Protein AF-A0A0J9TEW8-F1 (afdb_monomer)

pLDDT: mean 79.15, std 20.54, range [27.83, 96.75]

Structure (mmCIF, N/CA/C/O backbone):
data_AF-A0A0J9TEW8-F1
#
_entry.id   AF-A0A0J9TEW8-F1
#
loop_
_atom_site.group_PDB
_atom_site.id
_atom_site.type_symbol
_atom_site.label_atom_id
_atom_site.label_alt_id
_atom_site.label_comp_id
_atom_site.label_asym_id
_atom_site.label_entity_id
_atom_site.label_seq_id
_atom_site.pdbx_PDB_ins_code
_atom_site.Cartn_x
_atom_site.Cartn_y
_atom_site.Cartn_z
_atom_site.occupancy
_atom_site.B_iso_or_equiv
_atom_site.auth_seq_id
_atom_site.auth_comp_id
_atom_site.auth_asym_id
_atom_site.auth_atom_id
_atom_site.pdbx_PDB_model_num
ATOM 1 N N . MET A 1 1 ? -3.703 14.803 -30.093 1.00 34.78 1 MET A N 1
ATOM 2 C CA . MET A 1 1 ? -4.542 13.707 -29.566 1.00 34.78 1 MET A CA 1
ATOM 3 C C . MET A 1 1 ? -3.623 12.743 -28.840 1.00 34.78 1 MET A C 1
ATOM 5 O O . MET A 1 1 ? -2.822 12.092 -29.496 1.00 34.78 1 MET A O 1
ATOM 9 N N . LEU A 1 2 ? -3.646 12.729 -27.506 1.00 43.91 2 LEU A N 1
ATOM 10 C CA . LEU A 1 2 ? -2.949 11.696 -26.740 1.00 43.91 2 LEU A CA 1
ATOM 11 C C . LEU A 1 2 ? -3.767 10.415 -26.911 1.00 43.91 2 LEU A C 1
ATOM 13 O O . LEU A 1 2 ? -4.921 10.364 -26.492 1.00 43.91 2 LEU A O 1
ATOM 17 N N . TYR A 1 3 ? -3.216 9.425 -27.609 1.00 47.38 3 TYR A N 1
ATOM 18 C CA . TYR A 1 3 ? -3.824 8.102 -27.651 1.00 47.38 3 TYR A CA 1
ATOM 19 C C . TYR A 1 3 ? -3.899 7.581 -26.212 1.00 47.38 3 TYR A C 1
ATOM 21 O O . TYR A 1 3 ? -2.873 7.500 -25.537 1.00 47.38 3 TYR A O 1
ATOM 29 N N . ASN A 1 4 ? -5.097 7.227 -25.742 1.00 57.03 4 ASN A N 1
ATOM 30 C CA . ASN A 1 4 ? -5.252 6.430 -24.527 1.00 57.03 4 ASN A CA 1
ATOM 31 C C . ASN A 1 4 ? -4.707 5.031 -24.830 1.00 57.03 4 ASN A C 1
ATOM 33 O O . ASN A 1 4 ? -5.445 4.140 -25.252 1.00 57.03 4 ASN A O 1
ATOM 37 N N . ILE A 1 5 ? -3.393 4.862 -24.689 1.00 68.69 5 ILE A N 1
ATOM 38 C CA . ILE A 1 5 ? -2.730 3.573 -24.852 1.00 68.69 5 ILE A CA 1
ATOM 39 C C . ILE A 1 5 ? -3.252 2.674 -23.733 1.00 68.69 5 ILE A C 1
ATOM 41 O O . ILE A 1 5 ? -2.952 2.873 -22.557 1.00 68.69 5 ILE A O 1
ATOM 45 N N . LYS A 1 6 ? -4.086 1.701 -24.101 1.00 72.81 6 LYS A N 1
ATOM 46 C CA . LYS A 1 6 ? -4.604 0.695 -23.178 1.00 72.81 6 LYS A CA 1
ATOM 47 C C . LYS A 1 6 ? -3.581 -0.429 -23.070 1.00 72.81 6 LYS A C 1
ATOM 49 O O . LYS A 1 6 ? -3.216 -1.020 -24.083 1.00 72.81 6 LYS A O 1
ATOM 54 N N . TYR A 1 7 ? -3.147 -0.749 -21.853 1.00 77.88 7 TYR A N 1
ATOM 55 C CA . TYR A 1 7 ? -2.358 -1.955 -21.625 1.00 77.88 7 TYR A CA 1
ATOM 56 C C . TYR A 1 7 ? -3.258 -3.188 -21.813 1.00 77.88 7 TYR A C 1
ATOM 58 O O . TYR A 1 7 ? -4.239 -3.332 -21.079 1.00 77.88 7 TYR A O 1
ATOM 66 N N . PRO A 1 8 ? -2.980 -4.075 -22.786 1.00 75.12 8 PRO A N 1
ATOM 67 C CA . PRO A 1 8 ? -3.865 -5.199 -23.098 1.00 75.12 8 PRO A CA 1
ATOM 68 C C . PRO A 1 8 ? -3.888 -6.264 -21.995 1.00 75.12 8 PRO A C 1
ATOM 70 O O . PRO A 1 8 ? -4.826 -7.050 -21.935 1.00 75.12 8 PRO A O 1
ATOM 73 N N . TYR A 1 9 ? -2.896 -6.260 -21.100 1.00 80.62 9 TYR A N 1
ATOM 74 C CA . TYR A 1 9 ? -2.791 -7.182 -19.970 1.00 80.62 9 TYR A CA 1
ATOM 75 C C . TYR A 1 9 ? -3.049 -6.480 -18.629 1.00 80.62 9 TYR A C 1
ATOM 77 O O . TYR A 1 9 ? -2.429 -6.806 -17.623 1.00 80.62 9 TYR A O 1
ATOM 85 N N . HIS A 1 10 ? -3.951 -5.494 -18.604 1.00 81.44 10 HIS A N 1
ATOM 86 C CA . HIS A 1 10 ? -4.275 -4.734 -17.391 1.00 81.44 10 HIS A CA 1
ATOM 87 C C . HIS A 1 10 ? -4.642 -5.638 -16.203 1.00 81.44 10 HIS A C 1
ATOM 89 O O . HIS A 1 10 ? -4.143 -5.430 -15.102 1.00 81.44 10 HIS A O 1
ATOM 95 N N . ASP A 1 11 ? -5.415 -6.699 -16.440 1.00 86.56 11 ASP A N 1
ATOM 96 C CA . ASP A 1 11 ? -5.816 -7.667 -15.406 1.00 86.56 11 ASP A CA 1
ATOM 97 C C . ASP A 1 11 ? -4.659 -8.558 -14.923 1.00 86.56 11 ASP A C 1
ATOM 99 O O . ASP A 1 11 ? -4.773 -9.256 -13.917 1.00 86.56 11 ASP A O 1
ATOM 103 N N . LYS A 1 12 ? -3.512 -8.527 -15.615 1.00 87.12 12 LYS A N 1
ATOM 104 C CA . LYS A 1 12 ? -2.298 -9.221 -15.182 1.00 87.12 12 LYS A CA 1
ATOM 105 C C . LYS A 1 12 ? -1.408 -8.384 -14.268 1.00 87.12 12 LYS A C 1
ATOM 107 O O . LYS A 1 12 ? -0.551 -8.987 -13.621 1.00 87.12 12 LYS A O 1
ATOM 112 N N . LEU A 1 13 ? -1.613 -7.063 -14.193 1.00 93.50 13 LEU A N 1
ATOM 113 C CA . LEU A 1 13 ? -0.832 -6.177 -13.329 1.00 93.50 13 LEU A CA 1
ATOM 114 C C . LEU A 1 13 ? -0.930 -6.640 -11.874 1.00 93.50 13 LEU A C 1
ATOM 116 O O . LEU A 1 13 ? -2.026 -6.821 -11.340 1.00 93.50 13 LEU A O 1
ATOM 120 N N . THR A 1 14 ? 0.220 -6.802 -11.231 1.00 94.31 14 THR A N 1
ATOM 121 C CA . THR A 1 14 ? 0.325 -7.219 -9.832 1.00 94.31 14 THR A CA 1
ATOM 122 C C . THR A 1 14 ? -0.466 -6.299 -8.914 1.00 94.31 14 THR A C 1
ATOM 124 O O . THR A 1 14 ? -1.244 -6.784 -8.098 1.00 94.31 14 THR A O 1
ATOM 127 N N . SER A 1 15 ? -0.349 -4.979 -9.081 1.00 95.38 15 SER A N 1
ATOM 128 C CA . SER A 1 15 ? -1.104 -4.019 -8.273 1.00 95.38 15 SER A CA 1
ATOM 129 C C . SER A 1 15 ? -2.615 -4.203 -8.421 1.00 95.38 15 SER A C 1
ATOM 131 O O . SER A 1 15 ? -3.331 -4.184 -7.424 1.00 95.38 15 SER A O 1
ATOM 133 N N . LYS A 1 16 ? -3.110 -4.455 -9.641 1.00 94.56 16 LYS A N 1
ATOM 134 C CA . LYS A 1 16 ? -4.533 -4.723 -9.879 1.00 94.56 16 LYS A CA 1
ATOM 135 C C . LYS A 1 16 ? -4.987 -5.998 -9.171 1.00 94.56 16 LYS A C 1
ATOM 137 O O . LYS A 1 16 ? -5.971 -5.947 -8.441 1.00 94.56 16 LYS A O 1
ATOM 142 N N . LYS A 1 17 ? -4.258 -7.103 -9.344 1.00 93.38 17 LYS A N 1
ATOM 143 C CA . LYS A 1 17 ? -4.573 -8.379 -8.682 1.00 93.38 17 LYS A CA 1
ATOM 144 C C . LYS A 1 17 ? -4.643 -8.225 -7.165 1.00 93.38 17 LYS A C 1
ATOM 146 O O . LYS A 1 17 ? -5.576 -8.727 -6.551 1.00 93.38 17 LYS A O 1
ATOM 151 N N . LEU A 1 18 ? -3.692 -7.489 -6.582 1.00 94.12 18 LEU A N 1
ATOM 152 C CA . LEU A 1 18 ? -3.680 -7.190 -5.151 1.00 94.12 18 LEU A CA 1
ATOM 153 C C . LEU A 1 18 ? -4.928 -6.414 -4.723 1.00 94.12 18 LEU A C 1
ATOM 155 O O . LEU A 1 18 ? -5.563 -6.793 -3.746 1.00 94.12 18 LEU A O 1
ATOM 159 N N . TYR A 1 19 ? -5.317 -5.362 -5.448 1.00 95.25 19 TYR A N 1
ATOM 160 C CA . TYR A 1 19 ? -6.527 -4.610 -5.106 1.00 95.25 19 TYR A CA 1
ATOM 161 C C . TYR A 1 19 ? -7.801 -5.441 -5.245 1.00 95.25 19 TYR A C 1
ATOM 163 O O . TYR A 1 19 ? -8.667 -5.347 -4.375 1.00 95.25 19 TYR A O 1
ATOM 171 N N . ASP A 1 20 ? -7.916 -6.251 -6.296 1.00 93.06 20 ASP A N 1
ATOM 172 C CA . ASP A 1 20 ? -9.057 -7.148 -6.488 1.00 93.06 20 ASP A CA 1
ATOM 173 C C . ASP A 1 20 ? -9.145 -8.139 -5.304 1.00 93.06 20 ASP A C 1
ATOM 175 O O . ASP A 1 20 ? -10.170 -8.205 -4.622 1.00 93.06 20 ASP A O 1
ATOM 179 N N . GLU A 1 21 ? -8.031 -8.792 -4.945 1.00 91.88 21 GLU A N 1
ATOM 180 C CA . GLU A 1 21 ? -7.935 -9.691 -3.783 1.00 91.88 21 GLU A CA 1
ATOM 181 C C . GLU A 1 21 ? -8.328 -8.982 -2.475 1.00 91.88 21 GLU A C 1
ATOM 183 O O . GLU A 1 21 ? -9.159 -9.469 -1.699 1.00 91.88 21 GLU A O 1
ATOM 188 N N . TRP A 1 22 ? -7.765 -7.796 -2.234 1.00 94.44 22 TRP A N 1
ATOM 189 C CA . TRP A 1 22 ? -7.992 -7.024 -1.015 1.00 94.44 22 TRP A CA 1
ATOM 190 C C . TRP A 1 22 ? -9.439 -6.547 -0.867 1.00 94.44 22 TRP A C 1
ATOM 192 O O . TRP A 1 22 ? -9.948 -6.458 0.257 1.00 94.44 22 TRP A O 1
ATOM 202 N N . ASN A 1 23 ? -10.132 -6.295 -1.974 1.00 92.81 23 ASN A N 1
ATOM 203 C CA . ASN A 1 23 ? -11.520 -5.846 -1.967 1.00 92.81 23 ASN A CA 1
ATOM 204 C C . ASN A 1 23 ? -12.527 -6.997 -1.825 1.00 92.81 23 ASN A C 1
ATOM 206 O O . ASN A 1 23 ? -13.546 -6.824 -1.144 1.00 92.81 23 ASN A O 1
ATOM 210 N N . GLU A 1 24 ? -12.247 -8.152 -2.430 1.00 86.12 24 GLU A N 1
ATOM 211 C CA . GLU A 1 24 ? -13.248 -9.201 -2.671 1.00 86.12 24 GLU A CA 1
ATOM 212 C C . GLU A 1 24 ? -13.180 -10.393 -1.706 1.00 86.12 24 GLU A C 1
ATOM 214 O O . GLU A 1 24 ? -14.175 -11.098 -1.556 1.00 86.12 24 GLU A O 1
ATOM 219 N N . GLY A 1 25 ? -12.064 -10.614 -1.003 1.00 74.75 25 GLY A N 1
ATOM 220 C CA . GLY A 1 25 ? -11.913 -11.820 -0.178 1.00 74.75 25 GLY A CA 1
ATOM 221 C C . GLY A 1 25 ? -12.929 -11.967 0.973 1.00 74.75 25 GLY A C 1
ATOM 222 O O . GLY A 1 25 ? -13.421 -10.985 1.550 1.00 74.75 25 GLY A O 1
ATOM 223 N N . GLU A 1 26 ? -13.186 -13.211 1.381 1.00 75.69 26 GLU A N 1
ATOM 224 C CA . GLU A 1 26 ? -13.991 -13.519 2.567 1.00 75.69 26 GLU A CA 1
ATOM 225 C C . GLU A 1 26 ? -13.281 -13.088 3.858 1.00 75.69 26 GLU A C 1
ATOM 227 O O . GLU A 1 26 ? -12.067 -13.206 3.982 1.00 75.69 26 GLU A O 1
ATOM 232 N N . ILE A 1 27 ? -14.036 -12.608 4.849 1.00 83.31 27 ILE A N 1
ATOM 233 C CA . ILE A 1 27 ? -13.505 -12.253 6.183 1.00 83.31 27 ILE A CA 1
ATOM 234 C C . ILE A 1 27 ? -13.780 -13.334 7.239 1.00 83.31 27 ILE A C 1
ATOM 236 O O . ILE A 1 27 ? -13.563 -13.117 8.434 1.00 83.31 27 ILE A O 1
ATOM 240 N N . ARG A 1 28 ? -14.298 -14.498 6.820 1.00 76.81 28 ARG A N 1
ATOM 241 C CA . ARG A 1 28 ? -14.628 -15.613 7.711 1.00 76.81 28 ARG A CA 1
ATOM 242 C C . ARG A 1 28 ? -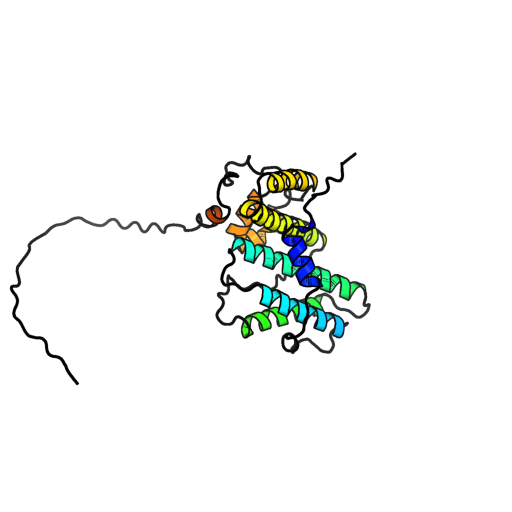13.334 -16.154 8.327 1.00 76.81 28 ARG A C 1
ATOM 244 O O . ARG A 1 28 ? -12.525 -16.746 7.632 1.00 76.81 28 ARG A O 1
ATOM 251 N N . GLY A 1 29 ? -13.152 -15.931 9.629 1.00 82.75 29 GLY A N 1
ATOM 252 C CA . GLY A 1 29 ? -11.932 -16.297 10.367 1.00 82.75 29 GLY A CA 1
ATOM 253 C C . GLY A 1 29 ? -11.274 -15.122 11.095 1.00 82.75 29 GLY A C 1
ATOM 254 O O . GLY A 1 29 ? -10.627 -15.327 12.113 1.00 82.75 29 GLY A O 1
ATOM 255 N N . TYR A 1 30 ? -11.550 -13.884 10.678 1.00 87.06 30 TYR A N 1
ATOM 256 C CA . TYR A 1 30 ? -10.916 -12.678 11.234 1.00 87.06 30 TYR A CA 1
ATOM 257 C C . TYR A 1 30 ? -11.783 -11.959 12.274 1.00 87.06 30 TYR A C 1
ATOM 259 O O . TYR A 1 30 ? -11.580 -10.786 12.569 1.00 87.06 30 TYR A O 1
ATOM 267 N N . ASN A 1 31 ? -12.763 -12.655 12.861 1.00 81.88 31 ASN A N 1
ATOM 268 C CA . ASN A 1 31 ? -13.705 -12.058 13.815 1.00 81.88 31 ASN A CA 1
ATOM 269 C C . ASN A 1 31 ? -13.034 -11.531 15.091 1.00 81.88 31 ASN A C 1
ATOM 271 O O . ASN A 1 31 ? -13.566 -10.619 15.717 1.00 81.88 31 ASN A O 1
ATOM 275 N N . ASN A 1 32 ? -11.877 -12.090 15.448 1.00 84.56 32 ASN A N 1
ATOM 276 C CA . ASN A 1 32 ? -11.128 -11.733 16.650 1.00 84.56 32 ASN A CA 1
ATOM 277 C C . ASN A 1 32 ? -9.953 -10.780 16.370 1.00 84.56 32 ASN A C 1
ATOM 279 O O . ASN A 1 32 ? -9.214 -10.455 17.291 1.00 84.56 32 ASN A O 1
ATOM 283 N N . ALA A 1 33 ? -9.756 -10.342 15.122 1.00 86.12 33 ALA A N 1
ATOM 284 C CA . ALA A 1 33 ? -8.596 -9.532 14.747 1.00 86.12 33 ALA A CA 1
ATOM 285 C C . ALA A 1 33 ? -8.711 -8.047 15.137 1.00 86.12 33 ALA A C 1
ATOM 287 O O . ALA A 1 33 ? -7.712 -7.345 15.100 1.00 86.12 33 ALA A O 1
ATOM 288 N N . CYS A 1 34 ? -9.919 -7.578 15.474 1.00 92.81 34 CYS A N 1
ATOM 289 C CA . CYS A 1 34 ? -10.257 -6.154 15.624 1.00 92.81 34 CYS A CA 1
ATOM 290 C C . CYS A 1 34 ? -11.022 -5.870 16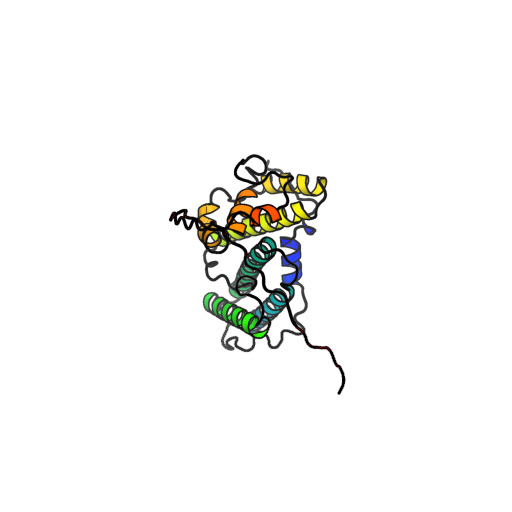.927 1.00 92.81 34 CYS A C 1
ATOM 292 O O . CYS A 1 34 ? -11.984 -5.098 16.958 1.00 92.81 34 CYS A O 1
ATOM 294 N N . LEU A 1 35 ? -10.675 -6.594 17.994 1.00 90.44 35 LEU A N 1
ATOM 295 C CA . LEU A 1 35 ? -11.429 -6.586 19.251 1.00 90.44 35 LEU A CA 1
ATOM 296 C C . LEU A 1 35 ? -11.262 -5.288 20.052 1.00 90.44 35 LEU A C 1
ATOM 298 O O . LEU A 1 35 ? -12.155 -4.961 20.838 1.00 90.44 35 LEU A O 1
ATOM 302 N N . ASN A 1 36 ? -10.163 -4.562 19.845 1.00 93.50 36 ASN A N 1
ATOM 303 C CA . ASN A 1 36 ? -9.823 -3.333 20.560 1.00 93.50 36 ASN A CA 1
ATOM 304 C C . ASN A 1 36 ? -10.357 -2.065 19.863 1.00 93.50 36 ASN A C 1
ATOM 306 O O . ASN A 1 36 ? -10.155 -0.962 20.375 1.00 93.50 36 ASN A O 1
ATOM 310 N N . LEU A 1 37 ? -11.067 -2.195 18.733 1.00 95.25 37 LEU A N 1
ATOM 311 C CA . LEU A 1 37 ? -11.638 -1.060 18.017 1.00 95.25 37 LEU A CA 1
ATOM 312 C C . LEU A 1 37 ? -12.621 -0.304 18.923 1.00 95.25 37 LEU A C 1
ATOM 314 O O . LEU A 1 37 ? -13.566 -0.916 19.444 1.00 95.25 37 LEU A O 1
ATOM 318 N N . PRO A 1 38 ? -12.476 1.028 19.065 1.00 94.12 38 PRO A N 1
ATOM 319 C CA . PRO A 1 38 ? -13.387 1.825 19.873 1.00 94.12 38 PRO A CA 1
ATOM 320 C C . PRO A 1 38 ? -14.832 1.695 19.381 1.00 94.12 38 PRO A C 1
ATOM 322 O O . PRO A 1 38 ? -15.140 1.963 18.219 1.00 94.12 38 PRO A O 1
ATOM 325 N N . ARG A 1 39 ? -15.748 1.299 20.273 1.00 92.19 39 ARG A N 1
ATOM 326 C CA . ARG A 1 39 ? -17.174 1.095 19.940 1.00 92.19 39 ARG A CA 1
ATOM 327 C C . ARG A 1 39 ? -17.908 2.392 19.600 1.00 92.19 39 ARG A C 1
ATOM 329 O O . ARG A 1 39 ? -18.971 2.357 18.987 1.00 92.19 39 ARG A O 1
ATOM 336 N N . ASP A 1 40 ? -17.341 3.525 19.994 1.00 91.25 40 ASP A N 1
ATOM 337 C CA . ASP A 1 40 ? -17.843 4.861 19.689 1.00 91.25 40 ASP A CA 1
ATOM 338 C C . ASP A 1 40 ? -17.340 5.396 18.335 1.00 91.25 40 ASP A C 1
ATOM 340 O O . ASP A 1 40 ? -17.744 6.483 17.923 1.00 91.25 40 ASP A O 1
ATOM 344 N N . LEU A 1 41 ? -16.484 4.655 17.620 1.00 91.25 41 LEU A N 1
ATOM 345 C CA . LEU A 1 41 ? -16.039 5.024 16.280 1.00 91.25 41 LEU A CA 1
ATOM 346 C C . LEU A 1 41 ? -17.223 5.034 15.306 1.00 91.25 41 LEU A C 1
ATOM 348 O O . LEU A 1 41 ? -18.062 4.135 15.320 1.00 91.25 41 LEU A O 1
ATOM 352 N N . LYS A 1 42 ? -17.297 6.039 14.430 1.00 89.06 42 LYS A N 1
ATOM 353 C CA . LYS A 1 42 ? -18.370 6.167 13.437 1.00 89.06 42 LYS A CA 1
ATOM 354 C C . LYS A 1 42 ? -17.797 6.210 12.018 1.00 89.06 42 LYS A C 1
ATOM 356 O O . LYS A 1 42 ? -16.848 6.961 11.798 1.00 89.06 42 LYS A O 1
ATOM 361 N N . PRO A 1 43 ? -18.369 5.459 11.059 1.00 93.00 43 PRO A N 1
ATOM 362 C CA . PRO A 1 43 ? -19.372 4.395 11.225 1.00 93.00 43 PRO A CA 1
ATOM 363 C C . PRO A 1 43 ? -18.734 3.064 11.681 1.00 93.00 43 PRO A C 1
ATOM 365 O O . PRO A 1 43 ? -18.015 2.425 10.912 1.00 93.00 43 PRO A O 1
ATOM 368 N N . TYR A 1 44 ? -19.026 2.623 12.915 1.00 93.25 44 TYR A N 1
ATOM 369 C CA . TYR A 1 44 ? -18.383 1.460 13.554 1.00 93.25 44 TYR A CA 1
ATOM 370 C C . TYR A 1 44 ? -18.384 0.206 12.673 1.00 93.25 44 TYR A C 1
ATOM 372 O O . TYR A 1 44 ? -17.333 -0.373 12.426 1.00 93.25 44 TYR A O 1
ATOM 380 N N . GLU A 1 45 ? -19.553 -0.197 12.166 1.00 93.06 45 GLU A N 1
ATOM 381 C CA . GLU A 1 45 ? -19.717 -1.458 11.430 1.00 93.06 45 GLU A CA 1
ATOM 382 C C . GLU A 1 45 ? -18.880 -1.511 10.145 1.00 93.06 45 GLU A C 1
ATOM 384 O O . GLU A 1 45 ? -18.318 -2.553 9.804 1.00 93.06 45 GLU A O 1
ATOM 389 N N . LEU A 1 46 ? -18.760 -0.384 9.437 1.00 94.19 46 LEU A N 1
ATOM 390 C CA . LEU A 1 46 ? -17.965 -0.312 8.213 1.00 94.19 46 LEU A CA 1
ATOM 391 C C . LEU A 1 46 ? -16.466 -0.331 8.522 1.00 94.19 46 LEU A C 1
ATOM 393 O O . LEU A 1 46 ? -15.716 -0.992 7.802 1.00 94.19 46 LEU A O 1
ATOM 397 N N . ILE A 1 47 ? -16.033 0.339 9.597 1.00 95.62 47 ILE A N 1
ATOM 398 C CA . ILE A 1 47 ? -14.627 0.318 10.015 1.00 95.62 47 ILE A CA 1
ATOM 399 C C . ILE A 1 47 ? -14.230 -1.051 10.581 1.00 95.62 47 ILE A C 1
ATOM 401 O O . ILE A 1 47 ? -13.170 -1.554 10.222 1.00 95.62 47 ILE A O 1
ATOM 405 N N . ASP A 1 48 ? -15.079 -1.700 11.380 1.00 95.12 48 ASP A N 1
ATOM 406 C CA . ASP A 1 48 ? -14.857 -3.076 11.849 1.00 95.12 48 ASP A CA 1
ATOM 407 C C . ASP A 1 48 ? -14.731 -4.041 10.663 1.00 95.12 48 ASP A C 1
ATOM 409 O O . ASP A 1 48 ? -13.765 -4.799 10.563 1.00 95.12 48 ASP A O 1
ATOM 413 N N . LYS A 1 49 ? -15.637 -3.947 9.682 1.00 94.50 49 LYS A N 1
ATOM 414 C CA . LYS A 1 49 ? -15.552 -4.751 8.455 1.00 94.50 49 LYS A CA 1
ATOM 415 C C . LYS A 1 49 ? -14.257 -4.490 7.678 1.00 94.50 49 LYS A C 1
ATOM 417 O O . LYS A 1 49 ? -13.656 -5.442 7.174 1.00 94.50 49 LYS A O 1
ATOM 422 N N . LEU A 1 50 ? -13.824 -3.232 7.565 1.00 96.06 50 LEU A N 1
ATOM 423 C CA . LEU A 1 50 ? -12.558 -2.873 6.921 1.00 96.06 50 LEU A CA 1
ATOM 424 C C . LEU A 1 50 ? -11.354 -3.425 7.696 1.00 96.06 50 LEU A C 1
ATOM 426 O O . LEU A 1 50 ? -10.458 -3.998 7.082 1.00 96.06 50 LEU A O 1
ATOM 430 N N . CYS A 1 51 ? -11.362 -3.330 9.023 1.00 96.75 51 CYS A N 1
ATOM 431 C CA . CYS A 1 51 ? -10.314 -3.870 9.883 1.00 96.75 51 CYS A CA 1
ATOM 432 C C . CYS A 1 51 ? -10.158 -5.387 9.704 1.00 96.75 51 CYS A C 1
ATOM 434 O O . CYS A 1 51 ? -9.051 -5.887 9.518 1.00 96.75 51 CYS A O 1
ATOM 436 N N . ARG A 1 52 ? -11.265 -6.137 9.646 1.00 95.88 52 ARG A N 1
ATOM 437 C CA . ARG A 1 52 ? -11.211 -7.592 9.411 1.00 95.88 52 ARG A CA 1
ATOM 438 C C . ARG A 1 52 ? -10.661 -7.940 8.028 1.00 95.88 52 ARG A C 1
ATOM 440 O O . ARG A 1 52 ? -9.956 -8.935 7.880 1.00 95.88 52 ARG A O 1
ATOM 447 N N . ARG A 1 53 ? -10.948 -7.116 7.011 1.00 95.88 53 ARG A N 1
ATOM 448 C CA . ARG A 1 53 ? -10.323 -7.246 5.681 1.00 95.88 53 ARG A CA 1
ATOM 449 C C . ARG A 1 53 ? -8.829 -6.947 5.730 1.00 95.88 53 ARG A C 1
ATOM 451 O O . ARG A 1 53 ? -8.065 -7.673 5.106 1.00 95.88 53 ARG A O 1
ATOM 458 N N . LEU A 1 54 ? -8.418 -5.917 6.470 1.00 96.00 54 LEU A N 1
ATOM 459 C CA . LEU A 1 54 ? -7.008 -5.598 6.681 1.00 96.00 54 LEU A CA 1
ATOM 460 C C . LEU A 1 54 ? -6.274 -6.781 7.324 1.00 96.00 54 LEU A C 1
ATOM 462 O O . LEU A 1 54 ? -5.266 -7.217 6.782 1.00 96.00 54 LEU A O 1
ATOM 466 N N . ALA A 1 55 ? -6.815 -7.354 8.400 1.00 94.94 55 ALA A N 1
ATOM 467 C CA . ALA A 1 55 ? -6.244 -8.525 9.066 1.00 94.94 55 ALA A CA 1
ATOM 468 C C . ALA A 1 55 ? -6.049 -9.715 8.112 1.00 94.94 55 ALA A C 1
ATOM 470 O O . ALA A 1 55 ? -4.963 -10.285 8.045 1.00 94.94 55 ALA A O 1
ATOM 471 N N . ARG A 1 56 ? -7.058 -10.026 7.289 1.00 93.69 56 ARG A N 1
ATOM 472 C CA . ARG A 1 56 ? -6.931 -11.033 6.224 1.00 93.69 56 ARG A CA 1
ATOM 473 C C . ARG A 1 56 ? -5.828 -10.697 5.227 1.00 93.69 56 ARG A C 1
ATOM 475 O O . ARG A 1 56 ? -5.045 -11.561 4.850 1.00 93.69 56 ARG A O 1
ATOM 482 N N . ASN A 1 57 ? -5.773 -9.449 4.771 1.00 94.12 57 ASN A N 1
ATOM 483 C CA . ASN A 1 57 ? -4.768 -9.025 3.799 1.00 94.12 57 ASN A CA 1
ATOM 484 C C . ASN A 1 57 ? -3.351 -9.152 4.356 1.00 94.12 57 ASN A C 1
ATOM 486 O O . ASN A 1 57 ? -2.449 -9.501 3.601 1.00 94.12 57 ASN A O 1
ATOM 490 N N . LEU A 1 58 ? -3.172 -8.908 5.657 1.00 92.44 58 LEU A N 1
ATOM 491 C CA . LEU A 1 58 ? -1.913 -9.125 6.366 1.00 92.44 58 LEU A CA 1
ATOM 492 C C . LEU A 1 58 ? -1.562 -10.607 6.474 1.00 92.44 58 LEU A C 1
ATOM 494 O O . LEU A 1 58 ? -0.416 -10.974 6.243 1.00 92.44 58 LEU A O 1
ATOM 498 N N . ASP A 1 59 ? -2.541 -11.466 6.743 1.00 89.44 59 ASP A N 1
ATOM 499 C CA . ASP A 1 59 ? -2.367 -12.922 6.698 1.00 89.44 59 ASP A CA 1
ATOM 500 C C . ASP A 1 59 ? -1.878 -13.415 5.342 1.00 89.44 59 ASP A C 1
ATOM 502 O O . ASP A 1 59 ? -0.927 -14.192 5.255 1.00 89.44 59 ASP A O 1
ATOM 506 N N . ASN A 1 60 ? -2.462 -12.889 4.268 1.00 85.88 60 ASN A N 1
ATOM 507 C CA . ASN A 1 60 ? -2.082 -13.234 2.903 1.00 85.88 60 ASN A CA 1
ATOM 508 C C . ASN A 1 60 ? -0.708 -12.673 2.495 1.00 85.88 60 ASN A C 1
ATOM 510 O O . ASN A 1 60 ? -0.259 -12.920 1.371 1.00 85.88 60 ASN A O 1
ATOM 514 N N . MET A 1 61 ? -0.016 -11.933 3.370 1.00 81.75 61 MET A N 1
ATOM 515 C CA . MET A 1 61 ? 1.372 -11.507 3.158 1.00 81.75 61 MET A CA 1
ATOM 516 C C . MET A 1 61 ? 2.418 -12.584 3.478 1.00 81.75 61 MET A C 1
ATOM 518 O O . MET A 1 61 ? 3.600 -12.263 3.403 1.00 81.75 61 MET A O 1
ATOM 522 N N . GLN A 1 62 ? 2.008 -13.828 3.787 1.00 65.75 62 GLN A N 1
ATOM 523 C CA . GLN A 1 62 ? 2.862 -14.942 4.244 1.00 65.75 62 GLN A CA 1
ATOM 524 C C . GLN A 1 62 ? 4.329 -14.856 3.786 1.00 65.75 62 GLN A C 1
ATOM 526 O O . GLN A 1 62 ? 4.684 -15.062 2.627 1.00 65.75 62 GLN A O 1
ATOM 531 N N . PHE A 1 63 ? 5.186 -14.561 4.760 1.00 63.62 63 PHE A N 1
ATOM 532 C CA . PHE A 1 63 ? 6.541 -14.032 4.593 1.00 63.62 63 PHE A CA 1
ATOM 533 C C . PHE A 1 63 ? 7.613 -15.056 4.193 1.00 63.62 63 PHE A C 1
ATOM 535 O O . PHE A 1 63 ? 8.793 -14.713 4.157 1.00 63.62 63 PHE A O 1
ATOM 542 N N . TYR A 1 64 ? 7.252 -16.314 3.936 1.00 52.09 64 TYR A N 1
ATOM 543 C CA . TYR A 1 64 ? 8.249 -17.386 3.898 1.00 52.09 64 TYR A CA 1
ATOM 544 C C . TYR A 1 64 ? 9.055 -17.455 2.595 1.00 52.09 64 TYR A C 1
ATOM 546 O O . TYR A 1 64 ? 10.196 -17.896 2.651 1.00 52.09 64 TYR A O 1
ATOM 554 N N . ASN A 1 65 ? 8.527 -16.960 1.466 1.00 60.09 65 ASN A N 1
ATOM 555 C CA . ASN A 1 65 ? 9.156 -17.135 0.145 1.00 60.09 65 ASN A CA 1
ATOM 556 C C . ASN A 1 65 ? 9.142 -15.884 -0.754 1.00 60.09 65 ASN A C 1
ATOM 558 O O . ASN A 1 65 ? 9.383 -15.999 -1.953 1.00 60.09 65 ASN A O 1
ATOM 562 N N . HIS A 1 66 ? 8.814 -14.705 -0.224 1.00 67.31 66 HIS A N 1
ATOM 563 C CA . HIS A 1 66 ? 8.769 -13.482 -1.029 1.00 67.31 66 HIS A CA 1
ATOM 564 C C . HIS A 1 66 ? 10.036 -12.643 -0.856 1.00 67.31 66 HIS A C 1
ATOM 566 O O . HIS A 1 66 ? 10.507 -12.446 0.265 1.00 67.31 66 HIS A O 1
ATOM 572 N N . GLU A 1 67 ? 10.547 -12.109 -1.967 1.00 81.75 67 GLU A N 1
ATOM 573 C CA . GLU A 1 67 ? 11.659 -11.156 -1.968 1.00 81.75 67 GLU A CA 1
ATOM 574 C C . GLU A 1 67 ? 11.333 -9.873 -1.200 1.00 81.75 67 GLU A C 1
ATOM 576 O O . GLU A 1 67 ? 10.184 -9.412 -1.148 1.00 81.75 67 GLU A O 1
ATOM 581 N N . LYS A 1 68 ? 12.377 -9.264 -0.627 1.00 84.94 68 LYS A N 1
ATOM 582 C CA . LYS A 1 68 ? 12.268 -8.064 0.205 1.00 84.94 68 LYS A CA 1
ATOM 583 C C . LYS A 1 68 ? 11.672 -6.893 -0.575 1.00 84.94 68 LYS A C 1
ATOM 585 O O . LYS A 1 68 ? 10.774 -6.228 -0.050 1.00 84.94 68 LYS A O 1
ATOM 590 N N . TYR A 1 69 ? 12.107 -6.672 -1.819 1.00 89.31 69 TYR A N 1
ATOM 591 C CA . TYR A 1 69 ? 11.520 -5.660 -2.698 1.00 89.31 69 TYR A CA 1
ATOM 592 C C . TYR A 1 69 ? 10.006 -5.837 -2.867 1.00 89.31 69 TYR A C 1
ATOM 594 O O . TYR A 1 69 ? 9.233 -4.902 -2.629 1.00 89.31 69 TYR A O 1
ATOM 602 N N . TYR A 1 70 ? 9.577 -7.049 -3.235 1.00 90.38 70 TYR A N 1
ATOM 603 C CA . TYR A 1 70 ? 8.169 -7.371 -3.458 1.00 90.38 70 TYR A CA 1
ATOM 604 C C . TYR A 1 70 ? 7.334 -7.148 -2.193 1.00 90.38 70 TYR A C 1
ATOM 606 O O . TYR A 1 70 ? 6.286 -6.499 -2.242 1.00 90.38 70 TYR A O 1
ATOM 614 N N . LEU A 1 71 ? 7.816 -7.635 -1.045 1.00 89.81 71 LEU A N 1
ATOM 615 C CA . LEU A 1 71 ? 7.149 -7.461 0.246 1.00 89.81 71 LEU A CA 1
ATOM 616 C C . LEU A 1 71 ? 6.993 -5.984 0.613 1.00 89.81 71 LEU A C 1
ATOM 618 O O . LEU A 1 71 ? 5.904 -5.564 1.009 1.00 89.81 71 LEU A O 1
ATOM 622 N N . TYR A 1 72 ? 8.049 -5.187 0.442 1.00 91.50 72 TYR A N 1
ATOM 623 C CA . TYR A 1 72 ? 8.011 -3.760 0.748 1.00 91.50 72 TYR A CA 1
ATOM 624 C C . TYR A 1 72 ? 7.024 -3.011 -0.155 1.00 91.50 72 TYR A C 1
ATOM 626 O O . TYR A 1 72 ? 6.160 -2.283 0.339 1.00 91.50 72 TYR A O 1
ATOM 634 N N . GLY A 1 73 ? 7.090 -3.241 -1.471 1.00 93.69 73 GLY A N 1
ATOM 635 C CA . GLY A 1 73 ? 6.167 -2.640 -2.435 1.00 93.69 73 GLY A CA 1
ATOM 636 C C . GLY A 1 73 ? 4.712 -3.023 -2.158 1.00 93.69 73 GLY A C 1
ATOM 637 O O . GLY A 1 73 ? 3.842 -2.154 -2.078 1.00 93.69 73 GLY A O 1
ATOM 638 N N . ARG A 1 74 ? 4.442 -4.312 -1.912 1.00 93.88 74 ARG A N 1
ATOM 639 C CA . ARG A 1 74 ? 3.108 -4.808 -1.534 1.00 93.88 74 ARG A CA 1
ATOM 640 C C . ARG A 1 74 ? 2.613 -4.160 -0.239 1.00 93.88 74 ARG A C 1
ATOM 642 O O . ARG A 1 74 ? 1.445 -3.783 -0.157 1.00 93.88 74 ARG A O 1
ATOM 649 N N . CYS A 1 75 ? 3.490 -3.989 0.748 1.00 94.50 75 CYS A N 1
ATOM 650 C CA . CYS A 1 75 ? 3.158 -3.344 2.012 1.00 94.50 75 CYS A CA 1
ATOM 651 C C . CYS A 1 75 ? 2.774 -1.867 1.849 1.00 94.50 75 CYS A C 1
ATOM 653 O O . CYS A 1 75 ? 1.776 -1.409 2.415 1.00 94.50 75 CYS A O 1
ATOM 655 N N . LYS A 1 76 ? 3.520 -1.125 1.024 1.00 94.62 76 LYS A N 1
ATOM 656 C CA . LYS A 1 76 ? 3.192 0.264 0.678 1.00 94.62 76 LYS A CA 1
ATOM 657 C C . LYS A 1 76 ? 1.824 0.348 0.007 1.00 94.62 76 LYS A C 1
ATOM 659 O O . LYS A 1 76 ? 0.982 1.139 0.425 1.00 94.62 76 LYS A O 1
ATOM 664 N N . LEU A 1 77 ? 1.545 -0.525 -0.962 1.00 95.88 77 LEU A N 1
ATOM 665 C CA . LEU A 1 77 ? 0.237 -0.572 -1.624 1.00 95.88 77 LEU A CA 1
ATOM 666 C C . LEU A 1 77 ? -0.918 -0.928 -0.676 1.00 95.88 77 LEU A C 1
ATOM 668 O O . LEU A 1 77 ? -2.002 -0.367 -0.843 1.00 95.88 77 LEU A O 1
ATOM 672 N N . LEU A 1 78 ? -0.700 -1.793 0.322 1.00 96.25 78 LEU A N 1
ATOM 673 C CA . LEU A 1 78 ? -1.724 -2.111 1.325 1.00 96.25 78 LEU A CA 1
ATOM 674 C C . LEU A 1 78 ? -2.062 -0.890 2.193 1.00 96.25 78 LEU A C 1
ATOM 676 O O . LEU A 1 78 ? -3.231 -0.652 2.491 1.00 96.25 78 LEU A O 1
ATOM 680 N N . ASN A 1 79 ? -1.059 -0.087 2.551 1.00 95.62 79 ASN A N 1
ATOM 681 C CA . ASN A 1 79 ? -1.277 1.169 3.265 1.00 95.62 79 ASN A CA 1
ATOM 682 C C . ASN A 1 79 ? -2.113 2.162 2.436 1.00 95.62 79 ASN A C 1
ATOM 684 O O . ASN A 1 79 ? -3.097 2.707 2.938 1.00 95.62 79 ASN A O 1
ATOM 688 N N . TYR A 1 80 ? -1.800 2.333 1.145 1.00 95.00 80 TYR A N 1
ATOM 689 C CA . TYR A 1 80 ? -2.614 3.166 0.250 1.00 95.00 80 TYR A CA 1
ATOM 690 C C . TYR A 1 80 ? -4.042 2.633 0.078 1.00 95.00 80 TYR A C 1
ATOM 692 O O . TYR A 1 80 ? -4.991 3.416 0.067 1.00 95.00 80 TYR A O 1
ATOM 700 N N . TRP A 1 81 ? -4.212 1.312 -0.018 1.00 96.19 81 TRP A N 1
ATOM 701 C CA . TRP A 1 81 ? -5.534 0.683 -0.056 1.00 96.19 81 TRP A CA 1
ATOM 702 C C . TRP A 1 81 ? -6.347 1.005 1.201 1.00 96.19 81 TRP A C 1
ATOM 704 O O . TRP A 1 81 ? -7.503 1.414 1.093 1.00 96.19 81 TRP A O 1
ATOM 714 N N . LEU A 1 82 ? -5.744 0.863 2.387 1.00 95.94 82 LEU A N 1
ATOM 715 C CA . LEU A 1 82 ? -6.413 1.151 3.654 1.00 95.94 82 LEU A CA 1
ATOM 716 C C . LEU A 1 82 ? -6.859 2.616 3.710 1.00 95.94 82 LEU A C 1
ATOM 718 O O . LEU A 1 82 ? -8.021 2.890 4.002 1.00 95.94 82 LEU A O 1
ATOM 722 N N . TYR A 1 83 ? -5.960 3.538 3.359 1.00 92.88 83 TYR A N 1
ATOM 723 C CA . TYR A 1 83 ? -6.227 4.974 3.297 1.00 92.88 83 TYR A CA 1
ATOM 724 C C . TYR A 1 83 ? -7.424 5.308 2.398 1.00 92.88 83 TYR A C 1
ATOM 726 O O . TYR A 1 83 ? -8.350 6.010 2.810 1.00 92.88 83 TYR A O 1
ATOM 734 N N . GLU A 1 84 ? -7.437 4.784 1.169 1.00 92.38 84 GLU A N 1
ATOM 735 C CA . GLU A 1 84 ? -8.534 5.006 0.224 1.00 92.38 84 GLU A CA 1
ATOM 736 C C . GLU A 1 84 ? -9.854 4.441 0.748 1.00 92.38 84 GLU A C 1
ATOM 738 O O . GLU A 1 84 ? -10.882 5.112 0.666 1.00 92.38 84 GLU A O 1
ATOM 743 N N . LYS A 1 85 ? -9.830 3.252 1.357 1.00 94.94 85 LYS A N 1
ATOM 744 C CA . LYS A 1 85 ? -11.036 2.632 1.913 1.00 94.94 85 LYS A CA 1
ATOM 745 C C . LYS A 1 85 ? -11.586 3.379 3.114 1.00 94.94 85 LYS A C 1
ATOM 747 O O . LYS A 1 85 ? -12.802 3.540 3.210 1.00 94.94 85 LYS A O 1
ATOM 752 N N . VAL A 1 86 ? -10.726 3.882 3.997 1.00 93.88 86 VAL A N 1
ATOM 753 C CA . VAL A 1 86 ? -11.173 4.761 5.080 1.00 93.88 86 VAL A CA 1
ATOM 754 C C . VAL A 1 86 ? -11.797 6.013 4.483 1.00 93.88 86 VAL A C 1
ATOM 756 O O . VAL A 1 86 ? -12.915 6.351 4.849 1.00 93.88 86 VAL A O 1
ATOM 759 N N . LYS A 1 87 ? -11.167 6.660 3.500 1.00 91.00 87 LYS A N 1
ATOM 760 C CA . LYS A 1 87 ? -11.756 7.841 2.853 1.00 91.00 87 LYS A CA 1
ATOM 761 C C . LYS A 1 87 ? -13.118 7.588 2.232 1.00 91.00 87 LYS A C 1
ATOM 763 O O . LYS A 1 87 ? -14.025 8.372 2.484 1.00 91.00 87 LYS A O 1
ATOM 768 N N . GLU A 1 88 ? -13.270 6.507 1.474 1.00 92.44 88 GLU A N 1
ATOM 769 C CA . GLU A 1 88 ? -14.558 6.105 0.902 1.00 92.44 88 GLU A CA 1
ATOM 770 C C . GLU A 1 88 ? -15.634 5.991 1.992 1.00 92.44 88 GLU A C 1
ATOM 772 O O . GLU A 1 88 ? -16.726 6.534 1.841 1.00 92.44 88 GLU A O 1
ATOM 777 N N . ILE A 1 89 ? -15.313 5.348 3.120 1.00 92.56 89 ILE A N 1
ATOM 778 C CA . ILE A 1 89 ? -16.237 5.199 4.250 1.00 92.56 89 ILE A CA 1
ATOM 779 C C . ILE A 1 89 ? -16.555 6.561 4.884 1.00 92.56 89 ILE A C 1
ATOM 781 O O . ILE A 1 89 ? -17.725 6.913 5.033 1.00 92.56 89 ILE A O 1
ATOM 785 N N . ILE A 1 90 ? -15.535 7.345 5.239 1.00 88.75 90 ILE A N 1
ATOM 786 C CA . ILE A 1 90 ? -15.696 8.620 5.950 1.00 88.75 90 ILE A CA 1
ATOM 787 C C . ILE A 1 90 ? -16.442 9.647 5.085 1.00 88.75 90 ILE A C 1
ATOM 789 O O . ILE A 1 90 ? -17.334 10.322 5.586 1.00 88.75 90 ILE A O 1
ATOM 793 N N . SER A 1 91 ? -16.159 9.738 3.780 1.00 86.62 91 SER A N 1
ATOM 794 C CA . SER A 1 91 ? -16.841 10.671 2.865 1.00 86.62 91 SER A CA 1
ATOM 795 C C . SER A 1 91 ? -18.348 10.430 2.742 1.00 86.62 91 SER A C 1
ATOM 797 O O . SER A 1 91 ? -19.070 11.320 2.298 1.00 86.62 91 SER A O 1
ATOM 799 N N . THR A 1 92 ? -18.836 9.255 3.144 1.00 83.38 92 THR A N 1
ATOM 800 C CA . THR A 1 92 ? -20.269 8.922 3.138 1.00 83.38 92 THR A CA 1
ATOM 801 C C . THR A 1 92 ? -20.966 9.161 4.481 1.00 83.38 92 THR A C 1
ATOM 803 O O . THR A 1 92 ? -22.176 8.966 4.575 1.00 83.38 92 THR A O 1
ATOM 806 N N . SER A 1 93 ? -20.242 9.603 5.518 1.00 81.62 93 SER A N 1
ATOM 807 C CA . SER A 1 93 ? -20.760 9.721 6.885 1.00 81.62 93 SER A CA 1
ATOM 808 C C . SER A 1 93 ? -20.388 11.055 7.539 1.00 81.62 93 SER A C 1
ATOM 810 O O . SER A 1 93 ? -19.220 11.330 7.793 1.00 81.62 93 SER A O 1
ATOM 812 N N . LEU A 1 94 ? -21.394 11.852 7.911 1.00 77.25 94 LEU A N 1
ATOM 813 C CA . LEU A 1 94 ? -21.210 13.182 8.517 1.00 77.25 94 LEU A CA 1
ATOM 814 C C . LEU A 1 94 ? -20.624 13.156 9.941 1.00 77.25 94 LEU A C 1
ATOM 816 O O . LEU A 1 94 ? -20.016 14.129 10.369 1.00 77.25 94 LEU A O 1
ATOM 820 N N . GLU A 1 95 ? -20.790 12.053 10.675 1.00 77.19 95 GLU A N 1
ATOM 821 C CA . GLU A 1 95 ? -20.296 11.896 12.057 1.00 77.19 95 GLU A CA 1
ATOM 822 C C . GLU A 1 95 ? -18.885 11.291 12.131 1.00 77.19 95 GLU A C 1
ATOM 824 O O . GLU A 1 95 ? -18.374 10.994 13.212 1.00 77.19 95 GLU A O 1
ATOM 829 N N . ALA A 1 96 ? -18.272 11.018 10.981 1.00 79.94 96 ALA A N 1
ATOM 830 C CA . ALA A 1 96 ? -17.098 10.174 10.915 1.00 79.94 96 ALA A CA 1
ATOM 831 C C . ALA A 1 96 ? -15.800 10.973 11.074 1.00 79.94 96 ALA A C 1
ATOM 833 O O . ALA A 1 96 ? -15.582 11.987 10.414 1.00 79.94 96 ALA A O 1
ATOM 834 N N . ASN A 1 97 ? -14.915 10.488 11.945 1.00 88.31 97 ASN A N 1
ATOM 835 C CA . ASN A 1 97 ? -13.611 11.094 12.186 1.00 88.31 97 ASN A CA 1
ATOM 836 C C . ASN A 1 97 ? -12.525 10.258 11.497 1.00 88.31 97 ASN A C 1
ATOM 838 O O . ASN A 1 97 ? -12.220 9.143 11.923 1.00 88.31 97 ASN A O 1
ATOM 842 N N . TYR A 1 98 ? -11.960 10.820 10.427 1.00 90.31 98 TYR A N 1
ATOM 843 C CA . TYR A 1 98 ? -10.917 10.193 9.621 1.00 90.31 98 TYR A CA 1
ATOM 844 C C . TYR A 1 98 ? -9.669 9.834 10.438 1.00 90.31 98 TYR A C 1
ATOM 846 O O . TYR A 1 98 ? -9.193 8.703 10.368 1.00 90.31 98 TYR A O 1
ATOM 854 N N . GLU A 1 99 ? -9.162 10.784 11.223 1.00 90.31 99 GLU A N 1
ATOM 855 C CA . GLU A 1 99 ? -7.943 10.627 12.020 1.00 90.31 99 GLU A CA 1
ATOM 856 C C . GLU A 1 99 ? -8.128 9.529 13.067 1.00 90.31 99 GLU A C 1
ATOM 858 O O . GLU A 1 99 ? -7.382 8.552 13.072 1.00 90.31 99 GLU A O 1
ATOM 863 N N . LYS A 1 100 ? -9.222 9.592 13.838 1.00 92.38 100 LYS A N 1
ATOM 864 C CA . LYS A 1 100 ? -9.557 8.570 14.840 1.00 92.38 100 LYS A CA 1
ATOM 865 C C . LYS A 1 100 ? -9.705 7.176 14.219 1.00 92.38 100 LYS A C 1
ATOM 867 O O . LYS A 1 100 ? -9.296 6.182 14.824 1.00 92.38 100 LYS A O 1
ATOM 872 N N . ALA A 1 101 ? -10.297 7.076 13.025 1.00 93.81 101 ALA A N 1
ATOM 873 C CA . ALA A 1 101 ? -10.437 5.803 12.321 1.00 93.81 101 ALA A CA 1
ATOM 874 C C . ALA A 1 101 ? -9.077 5.241 11.888 1.00 93.81 101 ALA A C 1
ATOM 876 O O . ALA A 1 101 ? -8.801 4.070 12.146 1.00 93.81 101 ALA A O 1
ATOM 877 N N . MET A 1 102 ? -8.221 6.071 11.286 1.00 93.88 102 MET A N 1
ATOM 878 C CA . MET A 1 102 ? -6.870 5.676 10.882 1.00 93.88 102 MET A CA 1
ATOM 879 C C . MET A 1 102 ? -6.012 5.261 12.079 1.00 93.88 102 MET A C 1
ATOM 881 O O . MET A 1 102 ? -5.385 4.206 12.033 1.00 93.88 102 MET A O 1
ATOM 885 N N . GLU A 1 103 ? -6.023 6.030 13.169 1.00 93.69 103 GLU A N 1
ATOM 886 C CA . GLU A 1 103 ? -5.298 5.697 14.401 1.00 93.69 103 GLU A CA 1
ATOM 887 C C . GLU A 1 103 ? -5.749 4.354 14.982 1.00 93.69 103 GLU A C 1
ATOM 889 O O . GLU A 1 103 ? -4.918 3.506 15.315 1.00 93.69 103 GLU A O 1
ATOM 894 N N . SER A 1 104 ? -7.065 4.127 15.042 1.00 95.62 104 SER A N 1
ATOM 895 C CA . SER A 1 104 ? -7.637 2.872 15.543 1.00 95.62 104 SER A CA 1
ATOM 896 C C . SER A 1 104 ? -7.240 1.683 14.662 1.00 95.62 104 SER A C 1
ATOM 898 O O . SER A 1 104 ? -6.826 0.646 15.175 1.00 95.62 104 SER A O 1
ATOM 900 N N . LEU A 1 105 ? -7.301 1.835 13.336 1.00 96.75 105 LEU A N 1
ATOM 901 C CA . LEU A 1 105 ? -6.906 0.793 12.382 1.00 96.75 105 LEU A CA 1
ATOM 902 C C . LEU A 1 105 ? -5.401 0.503 12.422 1.00 96.75 105 LEU A C 1
ATOM 904 O O . LEU A 1 105 ? -5.000 -0.657 12.375 1.00 96.75 105 LEU A O 1
ATOM 908 N N . HIS A 1 106 ? -4.559 1.530 12.550 1.00 96.31 106 HIS A N 1
ATOM 909 C CA . HIS A 1 106 ? -3.117 1.360 12.732 1.00 96.31 106 HIS A CA 1
ATOM 910 C C . HIS A 1 106 ? -2.783 0.662 14.055 1.00 96.31 106 HIS A C 1
ATOM 912 O O . HIS A 1 106 ? -1.831 -0.119 14.102 1.00 96.31 106 HIS A O 1
ATOM 918 N N . SER A 1 107 ? -3.548 0.926 15.118 1.00 95.69 107 SER A N 1
ATOM 919 C CA . SER A 1 107 ? -3.409 0.224 16.397 1.00 95.69 107 SER A CA 1
ATOM 920 C C . SER A 1 107 ? -3.703 -1.269 16.239 1.00 95.69 107 SER A C 1
ATOM 922 O O . SER A 1 107 ? -2.858 -2.102 16.563 1.00 95.69 107 SER A O 1
ATOM 924 N N . GLU A 1 108 ? -4.843 -1.614 15.635 1.00 96.19 108 GLU A N 1
ATOM 925 C CA . GLU A 1 108 ? -5.220 -3.013 15.395 1.00 96.19 108 GLU A CA 1
ATOM 926 C C . GLU A 1 108 ? -4.245 -3.736 14.471 1.00 96.19 108 GLU A C 1
ATOM 928 O O . GLU A 1 108 ? -3.900 -4.886 14.712 1.00 96.19 108 GLU A O 1
ATOM 933 N N . TRP A 1 109 ? -3.732 -3.058 13.443 1.00 96.19 109 TRP A N 1
ATOM 934 C CA . TRP A 1 109 ? -2.689 -3.610 12.581 1.00 96.19 109 TRP A CA 1
ATOM 935 C C . TRP A 1 109 ? -1.452 -4.013 13.398 1.00 96.19 109 TRP A C 1
ATOM 937 O O . TRP A 1 109 ? -0.958 -5.137 13.279 1.00 96.19 109 TRP A O 1
ATOM 947 N N . LYS A 1 110 ? -0.954 -3.121 14.264 1.00 94.62 110 LYS A N 1
ATOM 948 C CA . LYS A 1 110 ? 0.203 -3.412 15.128 1.00 94.62 110 LYS A CA 1
ATOM 949 C C . LYS A 1 110 ? -0.068 -4.600 16.049 1.00 94.62 110 LYS A C 1
ATOM 951 O O . LYS A 1 110 ? 0.789 -5.474 16.168 1.00 94.62 110 LYS A O 1
ATOM 956 N N . GLU A 1 111 ? -1.252 -4.656 16.649 1.00 94.50 111 GLU A N 1
ATOM 957 C CA . GLU A 1 111 ? -1.665 -5.765 17.511 1.00 94.50 111 GLU A CA 1
ATOM 958 C C . GLU A 1 111 ? -1.770 -7.084 16.741 1.00 94.50 111 GLU A C 1
ATOM 960 O O . GLU A 1 111 ? -1.235 -8.101 17.185 1.00 94.50 111 GLU A O 1
ATOM 965 N N . TYR A 1 112 ? -2.357 -7.063 15.544 1.00 93.38 112 TYR A N 1
ATOM 966 C CA . TYR A 1 112 ? -2.434 -8.227 14.670 1.00 93.38 112 TYR A CA 1
ATOM 967 C C . TYR A 1 112 ? -1.041 -8.776 14.350 1.00 93.38 112 TYR A C 1
ATOM 969 O O . TYR A 1 112 ? -0.775 -9.961 14.532 1.00 93.38 112 TYR A O 1
ATOM 977 N N . ASN A 1 113 ? -0.107 -7.903 13.965 1.00 92.19 113 ASN A N 1
ATOM 978 C CA . ASN A 1 113 ? 1.281 -8.291 13.729 1.00 92.19 113 ASN A CA 1
ATOM 979 C C . ASN A 1 113 ? 1.948 -8.896 14.972 1.00 92.19 113 ASN A C 1
ATOM 981 O O . ASN A 1 113 ? 2.709 -9.858 14.856 1.00 92.19 113 ASN A O 1
ATOM 985 N N . ARG A 1 114 ? 1.682 -8.331 16.155 1.00 91.62 114 ARG A N 1
ATOM 986 C CA . ARG A 1 114 ? 2.244 -8.786 17.433 1.00 91.62 114 ARG A CA 1
ATOM 987 C C . ARG A 1 114 ? 1.779 -10.196 17.793 1.00 91.62 114 ARG A C 1
ATOM 989 O O . ARG A 1 114 ? 2.589 -10.986 18.272 1.00 91.62 114 ARG A O 1
ATOM 996 N N . TYR A 1 115 ? 0.505 -10.505 17.564 1.00 90.75 115 TYR A N 1
ATOM 997 C CA . TYR A 1 115 ? -0.094 -11.783 17.953 1.00 90.75 115 TYR A CA 1
ATOM 998 C C . TYR A 1 115 ? 0.017 -12.873 16.888 1.00 90.75 115 TYR A C 1
ATOM 1000 O O . TYR A 1 115 ? 0.274 -14.025 17.232 1.00 90.75 115 TYR A O 1
ATOM 1008 N N . THR A 1 116 ? -0.158 -12.527 15.615 1.00 90.19 116 THR A N 1
ATOM 1009 C CA . THR A 1 116 ? -0.180 -13.497 14.511 1.00 90.19 116 THR A CA 1
ATOM 1010 C C . THR A 1 116 ? 1.221 -13.806 13.992 1.00 90.19 116 THR A C 1
ATOM 1012 O O . THR A 1 116 ? 1.508 -14.940 13.612 1.00 90.19 116 THR A O 1
ATOM 1015 N N . PHE A 1 117 ? 2.130 -12.827 14.032 1.00 88.00 117 PHE A N 1
ATOM 1016 C CA . PHE A 1 117 ? 3.496 -12.962 13.518 1.00 88.00 117 PHE A CA 1
ATOM 1017 C C . PHE A 1 117 ? 4.573 -12.715 14.591 1.00 88.00 117 PHE A C 1
ATOM 1019 O O . PHE A 1 117 ? 5.511 -11.947 14.348 1.00 88.00 117 PHE A O 1
ATOM 1026 N N . PRO A 1 118 ? 4.502 -13.357 15.777 1.00 88.38 118 PRO A N 1
ATOM 1027 C CA . PRO A 1 118 ? 5.407 -13.059 16.890 1.00 88.38 118 PRO A CA 1
ATOM 1028 C C . PRO A 1 118 ? 6.871 -13.414 16.589 1.00 88.38 118 PRO A C 1
ATOM 1030 O O . PRO A 1 118 ? 7.775 -12.806 17.154 1.00 88.38 118 PRO A O 1
ATOM 1033 N N . PHE A 1 119 ? 7.107 -14.366 15.681 1.00 88.06 119 PHE A N 1
ATOM 1034 C CA . PHE A 1 119 ? 8.443 -14.848 15.308 1.00 88.06 119 PHE A CA 1
ATOM 1035 C C . PHE A 1 119 ? 8.949 -14.299 13.967 1.00 88.06 119 PHE A C 1
ATOM 1037 O O . PHE A 1 119 ? 10.074 -14.596 13.569 1.00 88.06 119 PHE A O 1
ATOM 1044 N N . THR A 1 120 ? 8.141 -13.509 13.255 1.00 85.00 120 THR A N 1
ATOM 1045 C CA . THR A 1 120 ? 8.582 -12.852 12.021 1.00 85.00 120 THR A CA 1
ATOM 1046 C C . THR A 1 120 ? 9.519 -11.706 12.380 1.00 85.00 120 THR A C 1
ATOM 1048 O O . THR A 1 120 ? 9.248 -10.941 13.310 1.00 85.00 120 THR A O 1
ATOM 1051 N N . SER A 1 121 ? 10.620 -11.567 11.645 1.00 84.25 121 SER A N 1
ATOM 1052 C CA . SER A 1 121 ? 11.549 -10.460 11.849 1.00 84.25 121 SER A CA 1
ATOM 1053 C C . SER A 1 121 ? 10.890 -9.119 11.513 1.00 84.25 121 SER A C 1
ATOM 1055 O O . SER A 1 121 ? 10.013 -9.012 10.654 1.00 84.25 121 SER A O 1
ATOM 1057 N N . GLU A 1 122 ? 11.278 -8.078 12.240 1.00 83.00 122 GLU A N 1
ATOM 1058 C CA . GLU A 1 122 ? 10.590 -6.788 12.225 1.00 83.00 122 GLU A CA 1
ATOM 1059 C C . GLU A 1 122 ? 10.732 -6.042 10.885 1.00 83.00 122 GLU A C 1
ATOM 1061 O O . GLU A 1 122 ? 9.890 -5.215 10.549 1.00 83.00 122 GLU A O 1
ATOM 1066 N N . ASP A 1 123 ? 11.765 -6.350 10.106 1.00 78.31 123 ASP A N 1
ATOM 1067 C CA . ASP A 1 123 ? 12.000 -5.875 8.737 1.00 78.31 123 ASP A CA 1
ATOM 1068 C C . ASP A 1 123 ? 11.123 -6.584 7.694 1.00 78.31 123 ASP A C 1
ATOM 1070 O O . ASP A 1 123 ? 10.854 -6.026 6.632 1.00 78.31 123 ASP A O 1
ATOM 1074 N N . LYS A 1 124 ? 10.650 -7.796 8.005 1.00 81.62 124 LYS A N 1
ATOM 1075 C CA . LYS A 1 124 ? 9.752 -8.560 7.135 1.00 81.62 124 LYS A CA 1
ATOM 1076 C C . LYS A 1 124 ? 8.292 -8.242 7.402 1.00 81.62 124 LYS A C 1
ATOM 1078 O O . LYS A 1 124 ? 7.486 -8.398 6.499 1.00 81.62 124 LYS A O 1
ATOM 1083 N N . LYS A 1 125 ? 7.929 -7.765 8.596 1.00 87.25 125 LYS A N 1
ATOM 1084 C CA . LYS A 1 125 ? 6.541 -7.389 8.898 1.00 87.25 125 LYS A CA 1
ATOM 1085 C C . LYS A 1 125 ? 6.114 -6.169 8.095 1.00 87.25 125 LYS A C 1
ATOM 1087 O O . LYS A 1 125 ? 6.764 -5.126 8.126 1.00 87.25 125 LYS A O 1
ATOM 1092 N N . CYS A 1 126 ? 4.946 -6.266 7.472 1.00 91.94 126 CYS A N 1
ATOM 1093 C CA . CYS A 1 126 ? 4.299 -5.098 6.906 1.00 91.94 126 CYS A CA 1
ATOM 1094 C C . CYS A 1 126 ? 3.668 -4.245 8.009 1.00 91.94 126 CYS A C 1
ATOM 1096 O O . CYS A 1 126 ? 2.893 -4.754 8.821 1.00 91.94 126 CYS A O 1
ATOM 1098 N N . LYS A 1 127 ? 3.995 -2.952 8.041 1.00 91.81 127 LYS A N 1
ATOM 1099 C CA . LYS A 1 127 ? 3.616 -2.030 9.117 1.00 91.81 127 LYS A CA 1
ATOM 1100 C C . LYS A 1 127 ? 2.722 -0.908 8.602 1.00 91.81 127 LYS A C 1
ATOM 1102 O O . LYS A 1 127 ? 2.824 -0.554 7.424 1.00 91.81 127 LYS A O 1
ATOM 1107 N N . PRO A 1 128 ? 1.896 -0.326 9.487 1.00 93.25 128 PRO A N 1
ATOM 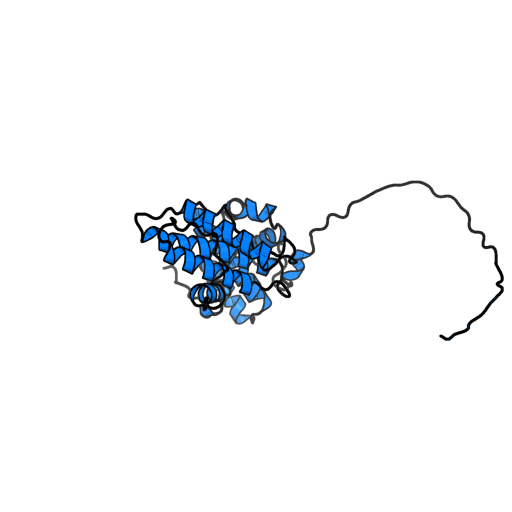1108 C CA . PRO A 1 128 ? 1.172 0.887 9.155 1.00 93.25 128 PRO A CA 1
ATOM 1109 C C . PRO A 1 128 ? 2.146 2.031 8.861 1.00 93.25 128 PRO A C 1
ATOM 1111 O O . PRO A 1 128 ? 3.123 2.223 9.590 1.00 93.25 128 PRO A O 1
ATOM 1114 N N . ASP A 1 129 ? 1.841 2.793 7.819 1.00 89.50 129 ASP A N 1
ATOM 1115 C CA . ASP A 1 129 ? 2.577 3.970 7.382 1.00 89.50 129 ASP A CA 1
ATOM 1116 C 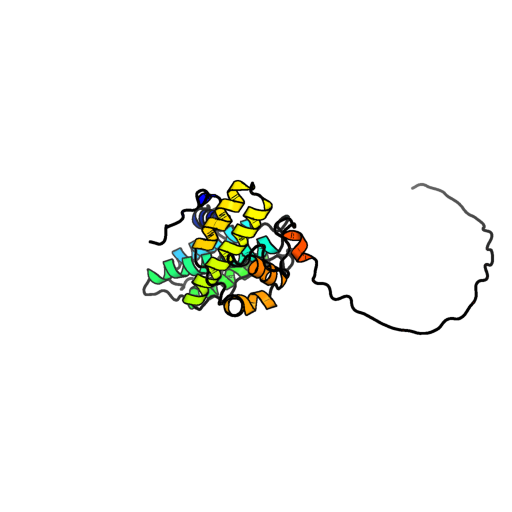C . ASP A 1 129 ? 1.791 5.238 7.772 1.00 89.50 129 ASP A C 1
ATOM 1118 O O . ASP A 1 129 ? 0.783 5.572 7.139 1.00 89.50 129 ASP A O 1
ATOM 1122 N N . PRO A 1 130 ? 2.195 5.941 8.848 1.00 78.50 130 PRO A N 1
ATOM 1123 C CA . PRO A 1 130 ? 1.467 7.103 9.340 1.00 78.50 130 PRO A CA 1
ATOM 1124 C C . PRO A 1 130 ? 1.672 8.356 8.479 1.00 78.50 130 PRO A C 1
ATOM 1126 O O . PRO A 1 130 ? 0.983 9.345 8.712 1.00 78.50 130 PRO A O 1
ATOM 1129 N N . THR A 1 131 ? 2.596 8.359 7.511 1.00 73.19 131 THR A N 1
ATOM 1130 C CA . THR A 1 131 ? 2.964 9.575 6.758 1.00 73.19 131 THR A CA 1
ATOM 1131 C C . THR A 1 131 ? 2.056 9.822 5.549 1.00 73.19 131 THR A C 1
ATOM 1133 O O . THR A 1 131 ? 2.070 10.897 4.938 1.00 73.19 131 THR A O 1
ATOM 1136 N N . ILE A 1 132 ? 1.168 8.870 5.248 1.00 65.69 132 ILE A N 1
ATOM 1137 C CA . ILE A 1 132 ? 0.143 8.959 4.204 1.00 65.69 132 ILE A CA 1
ATOM 1138 C C . ILE A 1 132 ? -1.023 9.827 4.701 1.00 65.69 132 ILE A C 1
ATOM 1140 O O . ILE A 1 132 ? -2.110 9.338 4.990 1.00 65.69 132 ILE A O 1
ATOM 1144 N N . ILE A 1 133 ? -0.802 11.136 4.847 1.00 63.16 133 ILE A N 1
ATOM 1145 C CA . ILE A 1 133 ? -1.846 12.098 5.253 1.00 63.16 133 ILE A CA 1
ATOM 1146 C C . ILE A 1 133 ? -2.122 13.116 4.129 1.00 63.16 133 ILE A C 1
ATOM 1148 O O . ILE A 1 133 ? -3.282 13.467 3.896 1.00 63.16 133 ILE A O 1
ATOM 1152 N N . ASN A 1 134 ? -1.111 13.516 3.342 1.00 68.56 134 ASN A N 1
ATOM 1153 C CA . ASN A 1 134 ? -1.268 14.486 2.245 1.00 68.56 134 ASN A CA 1
ATOM 1154 C C . ASN A 1 134 ? -1.898 13.873 0.976 1.00 68.56 134 ASN A C 1
ATOM 1156 O O . ASN A 1 134 ? -1.303 13.018 0.329 1.00 68.56 134 ASN A O 1
ATOM 1160 N N . LEU A 1 135 ? -3.067 14.378 0.568 1.00 63.69 135 LEU A N 1
ATOM 1161 C CA . LEU A 1 135 ? -3.875 13.923 -0.574 1.00 63.69 135 LEU A CA 1
ATOM 1162 C C . LEU A 1 135 ? -3.147 13.848 -1.929 1.00 63.69 135 LEU A C 1
ATOM 1164 O O . LEU A 1 135 ? -3.249 12.828 -2.614 1.00 63.69 135 LEU A O 1
ATOM 1168 N N . ASN A 1 136 ? -2.469 14.923 -2.341 1.00 69.06 136 ASN A N 1
ATOM 1169 C CA . ASN A 1 136 ? -1.894 15.002 -3.691 1.00 69.06 136 ASN A CA 1
ATOM 1170 C C . ASN A 1 136 ? -0.656 14.114 -3.809 1.00 69.06 136 ASN A C 1
ATOM 1172 O O . ASN A 1 136 ? -0.562 13.302 -4.730 1.00 69.06 136 ASN A O 1
ATOM 1176 N N . ASP A 1 137 ? 0.230 14.198 -2.819 1.00 82.50 137 ASP A N 1
ATOM 1177 C CA . ASP A 1 137 ? 1.422 13.359 -2.758 1.00 82.50 137 ASP A CA 1
ATOM 1178 C C . ASP A 1 137 ? 1.037 11.883 -2.618 1.00 82.50 137 ASP A C 1
ATOM 1180 O O . ASP A 1 137 ? 1.647 11.035 -3.254 1.00 82.50 137 ASP A O 1
ATOM 1184 N N . THR A 1 138 ? -0.032 11.564 -1.878 1.00 83.81 138 THR A N 1
ATOM 1185 C CA . THR A 1 138 ? -0.529 10.185 -1.730 1.00 83.81 138 THR A CA 1
ATOM 1186 C C . THR A 1 138 ? -0.893 9.558 -3.074 1.00 83.81 138 THR A C 1
ATOM 1188 O O . THR A 1 138 ? -0.508 8.421 -3.345 1.00 83.81 138 THR A O 1
ATOM 1191 N N . LYS A 1 139 ? -1.607 10.285 -3.943 1.00 88.31 139 LYS A N 1
ATOM 1192 C CA . LYS A 1 139 ? -1.990 9.764 -5.263 1.00 88.31 139 LYS A CA 1
ATOM 1193 C C . LYS A 1 139 ? -0.766 9.538 -6.151 1.00 88.31 139 LYS A C 1
ATOM 1195 O O . LYS A 1 139 ? -0.681 8.513 -6.826 1.00 88.31 139 LYS A O 1
ATOM 1200 N N . ASP A 1 140 ? 0.167 10.482 -6.151 1.00 91.50 140 ASP A N 1
ATOM 1201 C CA . ASP A 1 140 ? 1.380 10.407 -6.963 1.00 91.50 140 ASP A CA 1
ATOM 1202 C C . ASP A 1 140 ? 2.321 9.294 -6.477 1.00 91.50 140 ASP A C 1
ATOM 1204 O O . ASP A 1 140 ? 2.755 8.468 -7.285 1.00 91.50 140 ASP A O 1
ATOM 1208 N N . LYS A 1 141 ? 2.555 9.193 -5.160 1.00 92.50 141 LYS A N 1
ATOM 1209 C CA . LYS A 1 141 ? 3.325 8.101 -4.548 1.00 92.50 141 LYS A CA 1
ATOM 1210 C C . LYS A 1 141 ? 2.699 6.746 -4.853 1.00 92.50 141 LYS A C 1
ATOM 1212 O O . LYS A 1 141 ? 3.401 5.858 -5.332 1.00 92.50 141 LYS A O 1
ATOM 1217 N N . LYS A 1 142 ? 1.383 6.590 -4.649 1.00 93.75 142 LYS A N 1
ATOM 1218 C CA . LYS A 1 142 ? 0.662 5.342 -4.950 1.00 93.75 142 LYS A CA 1
ATOM 1219 C C . LYS A 1 142 ? 0.920 4.891 -6.387 1.00 93.75 142 LYS A C 1
ATOM 1221 O O . LYS A 1 142 ? 1.341 3.758 -6.590 1.00 93.75 142 LYS A O 1
ATOM 1226 N N . ARG A 1 143 ? 0.739 5.777 -7.375 1.00 94.38 143 ARG A N 1
ATOM 1227 C CA . ARG A 1 143 ? 0.954 5.450 -8.799 1.00 94.38 143 ARG A CA 1
ATOM 1228 C C . ARG A 1 143 ? 2.386 5.002 -9.094 1.00 94.38 143 ARG A C 1
ATOM 1230 O O . ARG A 1 143 ? 2.593 4.125 -9.931 1.00 94.38 143 ARG A O 1
ATOM 1237 N N . ILE A 1 144 ? 3.372 5.595 -8.422 1.00 95.88 144 ILE A N 1
ATOM 1238 C CA . ILE A 1 144 ? 4.773 5.184 -8.552 1.00 95.88 144 ILE A CA 1
ATOM 1239 C C . ILE A 1 144 ? 5.001 3.818 -7.887 1.00 95.88 144 ILE A C 1
ATOM 1241 O O . ILE A 1 144 ? 5.577 2.945 -8.526 1.00 95.88 144 ILE A O 1
ATOM 1245 N N . HIS A 1 145 ? 4.499 3.570 -6.671 1.00 96.06 145 HIS A N 1
ATOM 1246 C CA . HIS A 1 145 ? 4.603 2.247 -6.035 1.00 96.06 145 HIS A CA 1
ATOM 1247 C C . HIS A 1 145 ? 3.906 1.146 -6.853 1.00 96.06 145 HIS A C 1
ATOM 1249 O O . HIS A 1 145 ? 4.452 0.053 -6.994 1.00 96.06 145 HIS A O 1
ATOM 1255 N N . GLU A 1 146 ? 2.734 1.430 -7.434 1.00 96.75 146 GLU A N 1
ATOM 1256 C CA . GLU A 1 146 ? 2.028 0.506 -8.331 1.00 96.75 146 GLU A CA 1
ATOM 1257 C C . GLU A 1 146 ? 2.911 0.158 -9.525 1.00 96.75 146 GLU A C 1
ATOM 1259 O O . GLU A 1 146 ? 3.086 -1.013 -9.858 1.00 96.75 146 GLU A O 1
ATOM 1264 N N . HIS A 1 147 ? 3.491 1.177 -10.159 1.00 95.75 147 HIS A N 1
ATOM 1265 C CA . HIS A 1 147 ? 4.390 0.984 -11.279 1.00 95.75 147 HIS A CA 1
ATOM 1266 C C . HIS A 1 147 ? 5.629 0.172 -10.897 1.00 95.75 147 HIS A C 1
ATOM 1268 O O . HIS A 1 147 ? 5.966 -0.761 -11.624 1.00 95.75 147 HIS A O 1
ATOM 1274 N N . CYS A 1 148 ? 6.264 0.497 -9.773 1.00 95.25 148 CYS A N 1
ATOM 1275 C CA . CYS A 1 148 ? 7.468 -0.164 -9.294 1.00 95.25 148 CYS A CA 1
ATOM 1276 C C . CYS A 1 148 ? 7.244 -1.659 -9.058 1.00 95.25 148 CYS A C 1
ATOM 1278 O O . CYS A 1 148 ? 7.979 -2.488 -9.595 1.00 95.25 148 CYS A O 1
ATOM 1280 N N . LEU A 1 149 ? 6.158 -2.015 -8.368 1.00 95.12 149 LEU A N 1
ATOM 1281 C CA . LEU A 1 149 ? 5.806 -3.413 -8.134 1.00 95.12 149 LEU A CA 1
ATOM 1282 C C . LEU A 1 149 ? 5.405 -4.141 -9.426 1.00 95.12 149 LEU A C 1
ATOM 1284 O O . LEU A 1 149 ? 5.808 -5.278 -9.656 1.00 95.12 149 LEU A O 1
ATOM 1288 N N . ASN A 1 150 ? 4.637 -3.483 -10.299 1.00 95.12 150 ASN A N 1
ATOM 1289 C CA . ASN A 1 150 ? 4.257 -4.054 -11.590 1.00 95.12 150 ASN A CA 1
ATOM 1290 C C . ASN A 1 150 ? 5.474 -4.285 -12.491 1.00 95.12 150 ASN A C 1
ATOM 1292 O O . ASN A 1 150 ? 5.559 -5.320 -13.140 1.00 95.12 150 ASN A O 1
ATOM 1296 N N . TYR A 1 151 ? 6.411 -3.336 -12.546 1.00 93.00 151 TYR A N 1
ATOM 1297 C CA . TYR A 1 151 ? 7.616 -3.462 -13.361 1.00 93.00 151 TYR A CA 1
ATOM 1298 C C . TYR A 1 151 ? 8.500 -4.605 -12.864 1.00 93.00 151 TYR A C 1
ATOM 1300 O O . TYR A 1 151 ? 8.942 -5.413 -13.677 1.00 93.00 151 TYR A O 1
ATOM 1308 N N . TYR A 1 152 ? 8.701 -4.697 -11.547 1.00 91.75 152 TYR A N 1
ATOM 1309 C CA . TYR A 1 152 ? 9.440 -5.780 -10.902 1.00 91.75 152 TYR A CA 1
ATOM 1310 C C . TYR A 1 152 ? 8.905 -7.159 -11.298 1.00 91.75 152 TYR A C 1
ATOM 1312 O O . TYR A 1 152 ? 9.622 -7.983 -11.865 1.00 91.75 152 TYR A O 1
ATOM 1320 N N . GLU A 1 153 ? 7.605 -7.371 -11.094 1.00 91.62 153 GLU A N 1
ATOM 1321 C CA . GLU A 1 153 ? 6.951 -8.644 -11.387 1.00 91.62 153 GLU A CA 1
ATOM 1322 C C . GLU A 1 153 ? 6.910 -8.957 -12.880 1.00 91.62 153 GLU A C 1
ATOM 1324 O O . GLU A 1 153 ? 7.152 -10.094 -13.287 1.00 91.62 153 GLU A O 1
ATOM 1329 N N . ILE A 1 154 ? 6.642 -7.954 -13.721 1.00 91.31 154 ILE A N 1
ATOM 1330 C CA . ILE A 1 154 ? 6.616 -8.155 -15.169 1.00 91.31 154 ILE A CA 1
ATOM 1331 C C . ILE A 1 154 ? 8.008 -8.545 -15.664 1.00 91.31 154 ILE A C 1
ATOM 1333 O O . ILE A 1 154 ? 8.130 -9.491 -16.438 1.00 91.31 154 ILE A O 1
ATOM 1337 N N . ARG A 1 155 ? 9.057 -7.864 -15.196 1.00 87.19 155 ARG A N 1
ATOM 1338 C CA . ARG A 1 155 ? 10.443 -8.163 -15.569 1.00 87.19 155 ARG A CA 1
ATOM 1339 C C . ARG A 1 155 ? 10.864 -9.572 -15.150 1.00 87.19 155 ARG A C 1
ATOM 1341 O O . ARG A 1 155 ? 11.587 -10.219 -15.899 1.00 87.19 155 ARG A O 1
ATOM 1348 N N . LYS A 1 156 ? 10.402 -10.047 -13.993 1.00 86.56 156 LYS A N 1
ATOM 1349 C CA . LYS A 1 156 ? 10.727 -11.381 -13.480 1.00 86.56 156 LYS A CA 1
ATOM 1350 C C . LYS A 1 156 ? 9.963 -12.506 -14.185 1.00 86.56 156 LYS A C 1
ATOM 1352 O O . LYS A 1 156 ? 10.542 -13.542 -14.496 1.00 86.56 156 LYS A O 1
ATOM 1357 N N . ASN A 1 157 ? 8.668 -12.306 -14.430 1.00 85.06 157 ASN A N 1
ATOM 1358 C CA . ASN A 1 157 ? 7.741 -13.404 -14.722 1.00 85.06 157 ASN A CA 1
ATOM 1359 C C . ASN A 1 157 ? 7.112 -13.360 -16.126 1.00 85.06 157 ASN A C 1
ATOM 1361 O O . ASN A 1 157 ? 6.384 -14.282 -16.499 1.00 85.06 157 ASN A O 1
ATOM 1365 N N . SER A 1 158 ? 7.344 -12.304 -16.912 1.00 82.75 158 SER A N 1
ATOM 1366 C CA . SER A 1 158 ? 6.677 -12.126 -18.211 1.00 82.75 158 SER A CA 1
ATOM 1367 C C . SER A 1 158 ? 7.544 -12.540 -19.390 1.00 82.75 158 SER A C 1
ATOM 1369 O O . SER A 1 158 ? 8.770 -12.505 -19.347 1.00 82.75 158 SER A O 1
ATOM 1371 N N . ASN A 1 159 ? 6.892 -12.866 -20.505 1.00 86.38 159 ASN A N 1
ATOM 1372 C CA . ASN A 1 159 ? 7.591 -12.983 -21.779 1.00 86.38 159 ASN A CA 1
ATOM 1373 C C . ASN A 1 159 ? 7.987 -11.597 -22.331 1.00 86.38 159 ASN A C 1
ATOM 1375 O O . ASN A 1 159 ? 7.487 -10.556 -21.895 1.00 86.38 159 ASN A O 1
ATOM 1379 N N . SER A 1 160 ? 8.866 -11.599 -23.338 1.00 85.12 160 SER A N 1
ATOM 1380 C CA . SER A 1 160 ? 9.387 -10.373 -23.957 1.00 85.12 160 SER A CA 1
ATOM 1381 C C . SER A 1 160 ? 8.282 -9.458 -24.514 1.00 85.12 160 SER A C 1
ATOM 1383 O O . SER A 1 160 ? 8.354 -8.245 -24.338 1.00 85.12 160 SER A O 1
ATOM 1385 N N . ASP A 1 161 ? 7.226 -10.012 -25.122 1.00 87.69 161 ASP A N 1
ATOM 1386 C CA . ASP A 1 161 ? 6.115 -9.227 -25.686 1.00 87.69 161 ASP A CA 1
ATOM 1387 C C . ASP A 1 161 ? 5.331 -8.463 -24.606 1.00 87.69 161 ASP A C 1
ATOM 1389 O O . ASP A 1 161 ? 5.070 -7.266 -24.749 1.00 87.69 161 ASP A O 1
ATOM 1393 N N . GLU A 1 162 ? 4.982 -9.133 -23.507 1.00 88.25 162 GLU A N 1
ATOM 1394 C CA . GLU A 1 162 ? 4.269 -8.525 -22.381 1.00 88.25 162 GLU A CA 1
ATOM 1395 C C . GLU A 1 162 ? 5.103 -7.411 -21.729 1.00 88.25 162 GLU A C 1
ATOM 1397 O O . GLU A 1 162 ? 4.605 -6.296 -21.543 1.00 88.25 162 GLU A O 1
ATOM 1402 N N . TYR A 1 163 ? 6.398 -7.659 -21.509 1.00 88.19 163 TYR A N 1
ATOM 1403 C CA . TYR A 1 163 ? 7.333 -6.657 -20.998 1.00 88.19 163 TYR A CA 1
ATOM 1404 C C . TYR A 1 163 ? 7.436 -5.420 -21.909 1.00 88.19 163 TYR A C 1
ATOM 1406 O O . TYR A 1 163 ? 7.294 -4.288 -21.437 1.00 88.19 163 TYR A O 1
ATOM 1414 N N . GLN A 1 164 ? 7.600 -5.598 -23.227 1.00 87.88 164 GLN A N 1
ATOM 1415 C CA . GLN A 1 164 ? 7.687 -4.466 -24.161 1.00 87.88 164 GLN A CA 1
ATOM 1416 C C . GLN A 1 164 ? 6.384 -3.657 -24.221 1.00 87.88 164 GLN A C 1
ATOM 1418 O O . GLN A 1 164 ? 6.413 -2.422 -24.210 1.00 87.88 164 GLN A O 1
ATOM 1423 N N . LYS A 1 165 ? 5.225 -4.325 -24.218 1.00 90.56 165 LYS A N 1
ATOM 1424 C CA . LYS A 1 165 ? 3.917 -3.650 -24.166 1.00 90.56 165 LYS A CA 1
ATOM 1425 C C . LYS A 1 165 ? 3.748 -2.839 -22.886 1.00 90.56 165 LYS A C 1
ATOM 1427 O O . LYS A 1 165 ? 3.211 -1.731 -22.941 1.00 90.56 165 LYS A O 1
ATOM 1432 N N . TYR A 1 166 ? 4.231 -3.350 -21.754 1.00 91.06 166 TYR A N 1
ATOM 1433 C CA . TYR A 1 166 ? 4.195 -2.616 -20.494 1.00 91.06 166 TYR A CA 1
ATOM 1434 C C . TYR A 1 166 ? 5.075 -1.364 -20.539 1.00 91.06 166 TYR A C 1
ATOM 1436 O O . TYR A 1 166 ? 4.617 -0.294 -20.140 1.00 91.06 166 TYR A O 1
ATOM 1444 N N . LYS A 1 167 ? 6.289 -1.445 -21.106 1.00 88.50 167 LYS A N 1
ATOM 1445 C CA . LYS A 1 167 ? 7.173 -0.276 -21.291 1.00 88.50 167 LYS A CA 1
ATOM 1446 C C . LYS A 1 167 ? 6.508 0.827 -22.113 1.00 88.50 167 LYS A C 1
ATOM 1448 O O . LYS A 1 167 ? 6.574 1.997 -21.740 1.00 88.50 167 LYS A O 1
ATOM 1453 N N . VAL A 1 168 ? 5.858 0.469 -23.222 1.00 88.88 168 VAL A N 1
ATOM 1454 C CA . VAL A 1 168 ? 5.138 1.435 -24.070 1.00 88.88 168 VAL A CA 1
ATOM 1455 C C . VAL A 1 168 ? 3.979 2.069 -23.304 1.00 88.88 168 VAL A C 1
ATOM 1457 O O . VAL A 1 168 ? 3.838 3.291 -23.306 1.00 88.88 168 VAL A O 1
ATOM 1460 N N . TYR A 1 169 ? 3.182 1.251 -22.615 1.00 90.88 169 TYR A N 1
ATOM 1461 C CA . TYR A 1 169 ? 2.073 1.727 -21.796 1.00 90.88 169 TYR A CA 1
ATOM 1462 C C . TYR A 1 169 ? 2.538 2.691 -20.706 1.00 90.88 169 TYR A C 1
ATOM 1464 O O . TYR A 1 169 ? 1.981 3.776 -20.569 1.00 90.88 169 TYR A O 1
ATOM 1472 N N . ILE A 1 170 ? 3.563 2.325 -19.934 1.00 90.94 170 ILE A N 1
ATOM 1473 C CA . ILE A 1 170 ? 3.950 3.120 -18.774 1.00 90.94 170 ILE A CA 1
ATOM 1474 C C . ILE A 1 170 ? 4.616 4.442 -19.160 1.00 90.94 170 ILE A C 1
ATOM 1476 O O . ILE A 1 170 ? 4.366 5.462 -18.518 1.00 90.94 170 ILE A O 1
ATOM 1480 N N . LYS A 1 171 ? 5.361 4.473 -20.273 1.00 89.56 171 LYS A N 1
ATOM 1481 C CA . LYS A 1 171 ? 5.873 5.723 -20.855 1.00 89.56 171 LYS A CA 1
ATOM 1482 C C . LYS A 1 171 ? 4.753 6.716 -21.177 1.00 89.56 171 LYS A C 1
ATOM 1484 O O . LYS A 1 171 ? 4.969 7.920 -21.078 1.00 89.56 171 LYS A O 1
ATOM 1489 N N . SER A 1 172 ? 3.550 6.239 -21.505 1.00 87.44 172 SER A N 1
ATOM 1490 C CA . SER A 1 172 ? 2.402 7.105 -21.791 1.00 87.44 172 SER A CA 1
ATOM 1491 C C . SER A 1 172 ? 1.622 7.554 -20.551 1.00 87.44 172 SER A C 1
ATOM 1493 O O . SER A 1 172 ? 0.719 8.375 -20.688 1.00 87.44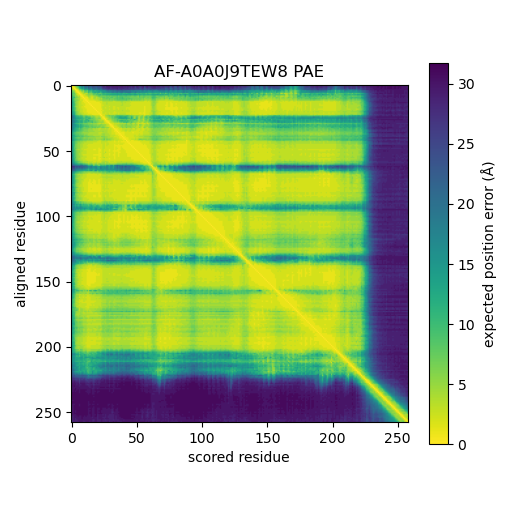 172 SER A O 1
ATOM 1495 N N . GLN A 1 173 ? 1.910 7.017 -19.359 1.00 86.94 173 GLN A N 1
ATOM 1496 C CA . GLN A 1 173 ? 1.144 7.323 -18.141 1.00 86.94 173 GLN A CA 1
ATOM 1497 C C . GLN A 1 173 ? 1.563 8.629 -17.455 1.00 86.94 173 GLN A C 1
ATOM 1499 O O . GLN A 1 173 ? 0.908 9.033 -16.490 1.00 86.94 173 GLN A O 1
ATOM 1504 N N . SER A 1 174 ? 2.629 9.290 -17.924 1.00 86.75 174 SER A N 1
ATOM 1505 C CA . SER A 1 174 ? 3.157 10.536 -17.343 1.00 86.75 174 SER A CA 1
ATOM 1506 C C . SER A 1 174 ? 3.263 10.452 -15.816 1.00 86.75 174 SER A C 1
ATOM 1508 O O . SER A 1 174 ? 2.652 11.233 -15.082 1.00 86.75 174 SER A O 1
ATOM 1510 N N . LEU A 1 175 ? 3.968 9.427 -15.330 1.00 91.69 175 LEU A N 1
ATOM 1511 C CA . LEU A 1 175 ? 4.206 9.263 -13.900 1.00 91.69 175 LEU A CA 1
ATOM 1512 C C . LEU A 1 175 ? 5.065 10.424 -13.366 1.00 91.69 175 LEU A C 1
ATOM 1514 O O . LEU A 1 175 ? 5.981 10.866 -14.063 1.00 91.69 175 LEU A O 1
ATOM 1518 N N . PRO A 1 176 ? 4.820 10.901 -12.135 1.00 91.25 176 PRO A N 1
ATOM 1519 C CA . PRO A 1 176 ? 5.455 12.096 -11.572 1.00 91.25 176 PRO A CA 1
ATOM 1520 C C . PRO A 1 176 ? 6.882 11.833 -11.055 1.00 91.25 176 PRO A C 1
ATOM 1522 O O . PRO A 1 176 ? 7.276 12.313 -9.993 1.00 91.25 176 PRO A O 1
ATOM 1525 N N . TYR A 1 177 ? 7.688 11.083 -11.813 1.00 92.44 177 TYR A N 1
ATOM 1526 C CA . TYR A 1 177 ? 9.071 10.750 -11.454 1.00 92.44 177 TYR A CA 1
ATOM 1527 C C . TYR A 1 177 ? 9.985 11.977 -11.350 1.00 92.44 177 TYR A C 1
ATOM 1529 O O . TYR A 1 177 ? 11.003 11.928 -10.670 1.00 92.44 177 TYR A O 1
ATOM 1537 N N . ASN A 1 178 ? 9.601 13.111 -11.942 1.00 90.38 178 ASN A N 1
ATOM 1538 C CA . ASN A 1 178 ? 10.299 14.383 -11.752 1.00 90.38 178 ASN A CA 1
ATOM 1539 C C . ASN A 1 178 ? 10.247 14.900 -10.300 1.00 90.38 178 ASN A C 1
ATOM 1541 O O . ASN A 1 178 ? 10.992 15.810 -9.957 1.00 90.38 178 ASN A O 1
ATOM 1545 N N . LYS A 1 179 ? 9.357 14.353 -9.463 1.00 91.69 179 LYS A N 1
ATOM 1546 C CA . LYS A 1 179 ? 9.262 14.643 -8.026 1.00 91.69 179 LYS A CA 1
ATOM 1547 C C . LYS A 1 179 ? 9.677 13.452 -7.158 1.00 91.69 179 LYS A C 1
ATOM 1549 O O . LYS A 1 179 ? 9.438 13.491 -5.956 1.00 91.69 179 LYS A O 1
ATOM 1554 N N . PHE A 1 180 ? 10.245 12.395 -7.749 1.00 92.31 180 PHE A N 1
ATOM 1555 C CA . PHE A 1 180 ? 10.477 11.116 -7.072 1.00 92.31 180 PHE A CA 1
ATOM 1556 C C . PHE A 1 180 ? 11.252 11.282 -5.7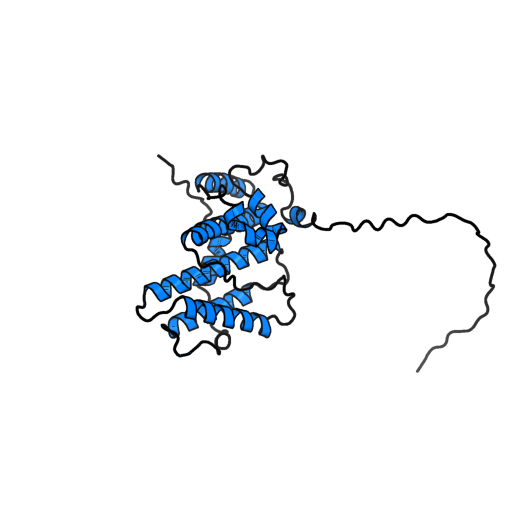63 1.00 92.31 180 PHE A C 1
ATOM 1558 O O . PHE A 1 180 ? 10.764 10.852 -4.728 1.00 92.31 180 PHE A O 1
ATOM 1565 N N . GLU A 1 181 ? 12.394 11.972 -5.790 1.00 92.00 181 GLU A N 1
ATOM 1566 C CA . GLU A 1 181 ? 13.265 12.144 -4.615 1.00 92.00 181 GLU A CA 1
ATOM 1567 C C . GLU A 1 181 ? 12.518 12.802 -3.445 1.00 92.00 181 GLU A C 1
ATOM 1569 O O . GLU A 1 181 ? 12.534 12.297 -2.329 1.00 92.00 181 GLU A O 1
ATOM 1574 N N . ASN A 1 182 ? 11.744 13.857 -3.719 1.00 90.44 182 ASN A N 1
ATOM 1575 C CA . ASN A 1 182 ? 10.933 14.525 -2.698 1.00 90.44 182 ASN A CA 1
ATOM 1576 C C . ASN A 1 182 ? 9.799 13.632 -2.172 1.00 90.44 182 ASN A C 1
ATOM 1578 O O . ASN A 1 182 ? 9.487 13.650 -0.985 1.00 90.44 182 ASN A O 1
ATOM 1582 N N . LEU A 1 183 ? 9.151 12.869 -3.056 1.00 90.50 183 LEU A N 1
ATOM 1583 C CA . LEU A 1 183 ? 8.030 12.002 -2.691 1.00 90.50 183 LEU A CA 1
ATOM 1584 C C . LEU A 1 183 ? 8.483 10.754 -1.910 1.00 90.50 183 LEU A C 1
ATOM 1586 O O . LEU A 1 183 ? 7.717 10.258 -1.084 1.00 90.50 183 LEU A O 1
ATOM 1590 N N . PHE A 1 184 ? 9.703 10.272 -2.148 1.00 91.94 184 PHE A N 1
ATOM 1591 C CA . PHE A 1 184 ? 10.229 9.002 -1.636 1.00 91.94 184 PHE A CA 1
ATOM 1592 C C . PHE A 1 184 ? 11.396 9.174 -0.644 1.00 91.94 184 PHE A C 1
ATOM 1594 O O . PHE A 1 184 ? 12.051 8.194 -0.303 1.00 91.94 184 PHE A O 1
ATOM 1601 N N . ALA A 1 185 ? 11.642 10.384 -0.130 1.00 89.31 185 ALA A N 1
ATOM 1602 C CA . ALA A 1 185 ? 12.710 10.655 0.845 1.00 89.31 185 ALA A CA 1
ATOM 1603 C C . ALA A 1 185 ? 12.624 9.776 2.112 1.00 89.31 185 ALA A C 1
ATOM 1605 O O . ALA A 1 185 ? 13.630 9.404 2.713 1.00 89.31 185 ALA A O 1
ATOM 1606 N N . GLU A 1 186 ? 11.415 9.407 2.537 1.00 86.56 186 GLU A N 1
ATOM 1607 C CA . GLU A 1 186 ? 11.232 8.468 3.648 1.00 86.56 186 GLU A CA 1
ATOM 1608 C C . GLU A 1 186 ? 11.582 7.032 3.251 1.00 86.56 186 GLU A C 1
ATOM 1610 O O . GLU A 1 186 ? 12.178 6.304 4.042 1.00 86.56 186 GLU A O 1
ATOM 1615 N N . ASP A 1 187 ? 11.229 6.609 2.036 1.00 88.62 187 ASP A N 1
ATOM 1616 C CA . ASP A 1 187 ? 11.560 5.279 1.521 1.00 88.62 187 ASP A CA 1
ATOM 1617 C C . ASP A 1 187 ? 13.073 5.124 1.317 1.00 88.62 187 ASP A C 1
ATOM 1619 O O . ASP A 1 187 ? 13.597 4.046 1.574 1.00 88.62 187 ASP A O 1
ATOM 1623 N N . GLU A 1 188 ? 13.785 6.192 0.943 1.00 90.69 188 GLU A N 1
ATOM 1624 C CA . GLU A 1 188 ? 15.253 6.218 0.871 1.00 90.69 188 GLU A CA 1
ATOM 1625 C C . GLU A 1 188 ? 15.893 5.857 2.215 1.00 90.69 188 GLU A C 1
ATOM 1627 O O . GLU A 1 188 ? 16.808 5.042 2.261 1.00 90.69 188 GLU A O 1
ATOM 1632 N N . ASN A 1 189 ? 15.366 6.396 3.316 1.00 87.69 189 ASN A N 1
ATOM 1633 C CA . ASN A 1 189 ? 15.865 6.100 4.660 1.00 87.69 189 ASN A CA 1
ATOM 1634 C C . ASN A 1 189 ? 15.398 4.728 5.174 1.00 87.69 189 ASN A C 1
ATOM 1636 O O . ASN A 1 189 ? 16.160 3.999 5.806 1.00 87.69 189 ASN A O 1
ATOM 1640 N N . ASN A 1 190 ? 14.138 4.370 4.916 1.00 86.69 190 ASN A N 1
ATOM 1641 C CA . ASN A 1 190 ? 13.518 3.162 5.463 1.00 86.69 190 ASN A CA 1
ATOM 1642 C C . ASN A 1 190 ? 13.899 1.887 4.699 1.00 86.69 190 ASN A C 1
ATOM 1644 O O . ASN A 1 190 ? 13.971 0.808 5.288 1.00 86.69 190 ASN A O 1
ATOM 1648 N N . ASN A 1 191 ? 14.072 1.982 3.380 1.00 89.06 191 ASN A N 1
ATOM 1649 C CA . ASN A 1 191 ? 14.465 0.875 2.517 1.00 89.06 191 ASN A CA 1
ATOM 1650 C C . ASN A 1 191 ? 15.220 1.393 1.272 1.00 89.06 191 ASN A C 1
ATOM 1652 O O . ASN A 1 191 ? 14.647 1.442 0.175 1.00 89.06 191 ASN A O 1
ATOM 1656 N N . PRO A 1 192 ? 16.518 1.734 1.427 1.00 90.31 192 PRO A N 1
ATOM 1657 C CA . PRO A 1 192 ? 17.346 2.270 0.344 1.00 90.31 192 PRO A CA 1
ATOM 1658 C C . PRO A 1 192 ? 17.364 1.374 -0.899 1.00 90.31 192 PRO A C 1
ATOM 1660 O O . PRO A 1 192 ? 17.361 1.856 -2.029 1.00 90.31 192 PRO A O 1
ATOM 1663 N N . THR A 1 193 ? 17.336 0.054 -0.700 1.00 88.56 193 THR A N 1
ATOM 1664 C CA . THR A 1 193 ? 17.297 -0.931 -1.784 1.00 88.56 193 THR A CA 1
ATOM 1665 C C . THR A 1 193 ? 16.033 -0.787 -2.628 1.00 88.56 193 THR A C 1
ATOM 1667 O O . THR A 1 193 ? 16.118 -0.658 -3.850 1.00 88.56 193 THR A O 1
ATOM 1670 N N . TYR A 1 194 ? 14.859 -0.745 -1.985 1.00 91.56 194 TYR A N 1
ATOM 1671 C CA . TYR A 1 194 ? 13.596 -0.517 -2.687 1.00 91.56 194 TYR A CA 1
ATOM 1672 C C . TYR A 1 194 ? 13.589 0.842 -3.396 1.00 91.56 194 TYR A C 1
ATOM 1674 O O . TYR A 1 194 ? 13.198 0.924 -4.561 1.00 91.56 194 TYR A O 1
ATOM 1682 N N . TYR A 1 195 ? 14.049 1.893 -2.713 1.00 93.56 195 TYR A N 1
ATOM 1683 C CA . TYR A 1 195 ? 14.138 3.243 -3.262 1.00 93.56 195 TYR A CA 1
ATOM 1684 C C . TYR A 1 195 ? 14.974 3.287 -4.548 1.00 93.56 195 TYR A C 1
ATOM 1686 O O . TYR A 1 195 ? 14.470 3.715 -5.588 1.00 93.56 195 TYR A O 1
ATOM 1694 N N . ASN A 1 196 ? 16.209 2.777 -4.510 1.00 91.12 196 ASN A N 1
ATOM 1695 C CA . ASN A 1 196 ? 17.131 2.794 -5.647 1.00 91.12 196 ASN A CA 1
ATOM 1696 C C . ASN A 1 196 ? 16.594 1.986 -6.834 1.00 91.12 196 ASN A C 1
ATOM 1698 O O . ASN A 1 196 ? 16.593 2.468 -7.967 1.00 91.12 196 ASN A O 1
ATOM 1702 N N . GLN A 1 197 ? 16.055 0.792 -6.582 1.00 90.56 197 GLN A N 1
ATOM 1703 C CA . GLN A 1 197 ? 15.443 -0.015 -7.637 1.00 90.56 197 GLN A CA 1
ATOM 1704 C C . GLN A 1 197 ? 14.216 0.675 -8.252 1.00 90.56 197 GLN A C 1
ATOM 1706 O O . GLN A 1 197 ? 14.103 0.785 -9.471 1.00 90.56 197 GLN A O 1
ATOM 1711 N N . CYS A 1 198 ? 13.307 1.195 -7.422 1.00 93.62 198 CYS A N 1
ATOM 1712 C CA . CYS A 1 198 ? 12.102 1.893 -7.876 1.00 93.62 198 CYS A CA 1
ATOM 1713 C C . CYS A 1 198 ? 12.439 3.187 -8.648 1.00 93.62 198 CYS A C 1
ATOM 1715 O O . CYS A 1 198 ? 11.770 3.503 -9.638 1.00 93.62 198 CYS A O 1
ATOM 1717 N N . LYS A 1 199 ? 13.520 3.888 -8.269 1.00 92.94 199 LYS A N 1
ATOM 1718 C CA . LYS A 1 199 ? 14.091 5.025 -9.012 1.00 92.94 199 LYS A CA 1
ATOM 1719 C C . LYS A 1 199 ? 14.548 4.598 -10.408 1.00 92.94 199 LYS A C 1
ATOM 1721 O O . LYS A 1 199 ? 14.203 5.251 -11.393 1.00 92.94 199 LYS A O 1
ATOM 1726 N N . CYS A 1 200 ? 15.237 3.463 -10.502 1.00 90.56 200 CYS A N 1
ATOM 1727 C CA . CYS A 1 200 ? 15.701 2.885 -11.763 1.00 90.56 200 CYS A CA 1
ATOM 1728 C C . CYS A 1 200 ? 14.583 2.384 -12.683 1.00 90.56 200 CYS A C 1
ATOM 1730 O O . CYS A 1 200 ? 14.802 2.177 -13.877 1.00 90.56 200 CYS A O 1
ATOM 1732 N N . TYR A 1 201 ? 13.368 2.226 -12.161 1.00 91.69 201 TYR A N 1
ATOM 1733 C CA . TYR A 1 201 ? 12.200 1.883 -12.967 1.00 91.69 201 TYR A CA 1
ATOM 1734 C C . TYR A 1 201 ? 11.540 3.105 -13.606 1.00 91.69 201 TYR A C 1
ATOM 1736 O O . TYR A 1 201 ? 10.549 2.958 -14.306 1.00 91.69 201 TYR A O 1
ATOM 1744 N N . ASN A 1 202 ? 12.101 4.307 -13.464 1.00 92.31 202 ASN A N 1
ATOM 1745 C CA . ASN A 1 202 ? 11.594 5.494 -14.143 1.00 92.31 202 ASN A CA 1
ATOM 1746 C C . ASN A 1 202 ? 11.419 5.257 -15.668 1.00 92.31 202 ASN A C 1
ATOM 1748 O O . ASN A 1 202 ? 12.411 5.089 -16.389 1.00 92.31 202 ASN A O 1
ATOM 1752 N N . PRO A 1 203 ? 10.179 5.326 -16.199 1.00 87.69 203 PRO A N 1
ATOM 1753 C CA . PRO A 1 203 ? 9.877 5.062 -17.607 1.00 87.69 203 PRO A CA 1
ATOM 1754 C C . PRO A 1 203 ? 10.656 5.902 -18.619 1.00 87.69 203 PRO A C 1
ATOM 1756 O O . PRO A 1 203 ? 10.781 5.495 -19.773 1.00 87.69 203 PRO A O 1
ATOM 1759 N N . ILE A 1 204 ? 11.142 7.078 -18.213 1.00 84.31 204 ILE A N 1
ATOM 1760 C CA . ILE A 1 204 ? 11.883 8.001 -19.078 1.00 84.31 204 ILE A CA 1
ATOM 1761 C C . ILE A 1 204 ? 13.309 7.495 -19.324 1.00 84.31 204 ILE A C 1
ATOM 1763 O O . ILE A 1 204 ? 13.817 7.662 -20.429 1.00 84.31 204 ILE A O 1
ATOM 1767 N N . ILE A 1 205 ? 13.925 6.859 -18.321 1.00 80.62 205 ILE A N 1
ATOM 1768 C CA . ILE A 1 205 ? 15.358 6.516 -18.316 1.00 80.62 205 ILE A CA 1
ATOM 1769 C C . ILE A 1 205 ? 15.646 5.008 -18.229 1.00 80.62 205 ILE A C 1
ATOM 1771 O O . ILE A 1 205 ? 16.814 4.620 -18.299 1.00 80.62 205 ILE A O 1
ATOM 1775 N N . ILE A 1 206 ? 14.615 4.153 -18.120 1.00 78.12 206 ILE A N 1
ATOM 1776 C CA . ILE A 1 206 ? 14.757 2.685 -18.164 1.00 78.12 206 ILE A CA 1
ATOM 1777 C C . ILE A 1 206 ? 15.655 2.273 -19.342 1.00 78.12 206 ILE A C 1
ATOM 1779 O O . ILE A 1 206 ? 15.366 2.604 -20.496 1.00 78.12 206 ILE A O 1
ATOM 1783 N N . GLY A 1 207 ? 16.732 1.547 -19.026 1.00 67.81 207 GLY A N 1
ATOM 1784 C CA . GLY A 1 207 ? 17.686 0.998 -19.996 1.00 67.81 207 GLY A CA 1
ATOM 1785 C C . GLY A 1 207 ? 18.704 1.998 -20.553 1.00 67.81 207 GLY A C 1
ATOM 1786 O O . GLY A 1 207 ? 19.472 1.641 -21.439 1.00 67.81 207 GLY A O 1
ATOM 1787 N N . THR A 1 208 ? 18.710 3.241 -20.066 1.00 73.12 208 THR A N 1
ATOM 1788 C CA . THR A 1 208 ? 19.643 4.289 -20.527 1.00 73.12 208 THR A CA 1
ATOM 1789 C C . THR A 1 208 ? 20.520 4.869 -19.423 1.00 73.12 208 THR A C 1
ATOM 1791 O O . THR A 1 208 ? 21.572 5.426 -19.727 1.00 73.12 208 THR A O 1
ATOM 1794 N N . ASP A 1 209 ? 20.119 4.737 -18.158 1.00 74.44 209 ASP A N 1
ATOM 1795 C CA . ASP A 1 209 ? 20.921 5.198 -17.027 1.00 74.44 209 ASP A CA 1
ATOM 1796 C C . ASP A 1 209 ? 21.985 4.155 -16.663 1.00 74.44 209 ASP A C 1
ATOM 1798 O O . ASP A 1 209 ? 21.662 3.024 -16.302 1.00 74.44 209 ASP A O 1
ATOM 1802 N N . SER A 1 210 ? 23.260 4.542 -16.745 1.00 71.94 210 SER A N 1
ATOM 1803 C CA . SER A 1 210 ? 24.393 3.679 -16.398 1.00 71.94 210 SER A CA 1
ATOM 1804 C C . SER A 1 210 ? 24.490 3.365 -14.903 1.00 71.94 210 SER A C 1
ATOM 1806 O O . SER A 1 210 ? 25.230 2.461 -14.531 1.00 71.94 210 SER A O 1
ATOM 1808 N N . HIS A 1 211 ? 23.771 4.099 -14.049 1.00 74.25 211 HIS A N 1
ATOM 1809 C CA . HIS A 1 211 ? 23.719 3.878 -12.599 1.00 74.25 211 HIS A CA 1
ATOM 1810 C C . HIS A 1 211 ? 22.653 2.837 -12.220 1.00 74.25 211 HIS A C 1
ATOM 1812 O O . HIS A 1 211 ? 22.537 2.462 -11.056 1.00 74.25 211 HIS A O 1
ATOM 1818 N N . CYS A 1 212 ? 21.888 2.356 -13.203 1.00 79.81 212 CYS A N 1
ATOM 1819 C CA . CYS A 1 212 ? 20.891 1.315 -13.046 1.00 79.81 212 CYS A CA 1
ATOM 1820 C C . CYS A 1 212 ? 21.352 0.031 -13.752 1.00 79.81 212 CYS A C 1
ATOM 1822 O O . CYS A 1 212 ? 21.723 0.081 -14.927 1.00 79.81 212 CYS A O 1
ATOM 1824 N N . PRO A 1 213 ? 21.282 -1.127 -13.079 1.00 72.25 213 PRO A N 1
ATOM 1825 C CA . PRO A 1 213 ? 21.388 -2.437 -13.695 1.00 72.25 213 PRO A CA 1
ATOM 1826 C C . PRO A 1 213 ? 20.653 -2.570 -15.013 1.00 72.25 213 PRO A C 1
ATOM 1828 O O . PRO A 1 213 ? 19.485 -2.179 -15.169 1.00 72.25 213 PRO A O 1
ATOM 1831 N N . GLN A 1 214 ? 21.388 -3.141 -15.963 1.00 71.62 214 GLN A N 1
ATOM 1832 C CA . GLN A 1 214 ? 20.955 -3.290 -17.340 1.00 71.62 214 GLN A CA 1
ATOM 1833 C C . GLN A 1 214 ? 19.706 -4.165 -17.409 1.00 71.62 214 GLN A C 1
ATOM 1835 O O . GLN A 1 214 ? 19.448 -4.967 -16.516 1.00 71.62 214 GLN A O 1
ATOM 1840 N N . GLU A 1 215 ? 18.890 -4.017 -18.456 1.00 67.19 215 GLU A N 1
ATOM 1841 C CA . GLU A 1 215 ? 17.570 -4.671 -18.549 1.00 67.19 215 GLU A CA 1
ATOM 1842 C C . GLU A 1 215 ? 17.619 -6.207 -18.476 1.00 67.19 215 GLU A C 1
ATOM 1844 O O . GLU A 1 215 ? 16.644 -6.837 -18.069 1.00 67.19 215 GLU A O 1
ATOM 1849 N N . ASN A 1 216 ? 18.750 -6.804 -18.842 1.00 66.69 216 ASN A N 1
ATOM 1850 C CA . ASN A 1 216 ? 19.009 -8.242 -18.808 1.00 66.69 216 ASN A CA 1
ATOM 1851 C C . ASN A 1 216 ? 19.457 -8.767 -17.433 1.00 66.69 216 ASN A C 1
ATOM 1853 O O . ASN A 1 216 ? 19.569 -9.979 -17.265 1.00 66.69 216 ASN A O 1
ATOM 1857 N N . GLU A 1 217 ? 19.723 -7.892 -16.464 1.00 71.19 217 GLU A N 1
ATOM 1858 C CA . GLU A 1 217 ? 20.139 -8.294 -15.119 1.00 71.19 217 GLU A CA 1
ATOM 1859 C C . GLU A 1 217 ? 18.930 -8.728 -14.271 1.00 71.19 217 GLU A C 1
ATOM 1861 O O . GLU A 1 217 ? 17.807 -8.243 -14.453 1.00 71.19 217 GLU A O 1
ATOM 1866 N N . ASN A 1 218 ? 19.138 -9.667 -13.346 1.00 69.06 218 ASN A N 1
ATOM 1867 C CA . ASN A 1 218 ? 18.090 -10.097 -12.419 1.00 69.06 218 ASN A CA 1
ATOM 1868 C C . ASN A 1 218 ? 17.744 -8.927 -11.467 1.00 69.06 218 ASN A C 1
ATOM 1870 O O . ASN A 1 218 ? 18.668 -8.375 -10.868 1.00 69.06 218 ASN A O 1
ATOM 1874 N N . PRO A 1 219 ? 16.459 -8.545 -11.291 1.00 69.62 219 PRO A N 1
ATOM 1875 C CA . PRO A 1 219 ? 16.048 -7.558 -10.287 1.00 69.62 219 PRO A CA 1
ATOM 1876 C C . PRO A 1 219 ? 16.595 -7.822 -8.876 1.00 69.62 219 PRO A C 1
ATOM 1878 O O . PRO A 1 219 ? 16.876 -6.872 -8.153 1.00 69.62 219 PRO A O 1
ATOM 1881 N N . GLU A 1 220 ? 16.801 -9.088 -8.506 1.00 68.69 220 GLU A N 1
ATOM 1882 C CA . GLU A 1 220 ? 17.357 -9.490 -7.206 1.00 68.69 220 GLU A CA 1
ATOM 1883 C C . GLU A 1 220 ? 18.829 -9.063 -7.028 1.00 68.69 220 GLU A C 1
ATOM 1885 O O . GLU A 1 220 ? 19.251 -8.763 -5.915 1.00 68.69 220 GLU A O 1
ATOM 1890 N N . ALA A 1 221 ? 19.609 -8.949 -8.112 1.00 63.25 221 ALA A N 1
ATOM 1891 C CA . ALA A 1 221 ? 21.035 -8.599 -8.048 1.00 63.25 221 ALA A CA 1
ATOM 1892 C C . ALA A 1 221 ? 21.287 -7.140 -7.612 1.00 63.25 221 ALA A C 1
ATOM 1894 O O . ALA A 1 221 ? 22.371 -6.805 -7.141 1.00 63.25 221 ALA A O 1
ATOM 1895 N N . PHE A 1 222 ? 20.279 -6.266 -7.710 1.00 58.97 222 PHE A N 1
ATOM 1896 C CA . PHE A 1 222 ? 20.335 -4.907 -7.159 1.00 58.97 222 PHE A CA 1
ATOM 1897 C C . PHE A 1 222 ? 20.333 -4.880 -5.620 1.00 58.97 222 PHE A C 1
ATOM 1899 O O . PHE A 1 222 ? 20.627 -3.834 -5.041 1.00 58.97 222 PHE A O 1
ATOM 1906 N N . GLU A 1 223 ? 19.911 -5.960 -4.950 1.00 56.19 223 GLU A N 1
ATOM 1907 C CA . GLU A 1 223 ? 19.808 -5.988 -3.486 1.00 56.19 223 GLU A CA 1
ATOM 1908 C C . GLU A 1 223 ? 21.167 -6.198 -2.791 1.00 56.19 223 GLU A C 1
ATOM 1910 O O . GLU A 1 223 ? 21.299 -5.838 -1.623 1.00 56.19 223 GLU A O 1
ATOM 1915 N N . GLU A 1 224 ? 22.189 -6.703 -3.496 1.00 52.78 224 GLU A N 1
ATOM 1916 C CA . GLU A 1 224 ? 23.442 -7.197 -2.892 1.00 52.78 224 GLU A CA 1
ATOM 1917 C C . GLU A 1 224 ? 24.529 -6.117 -2.658 1.00 52.78 224 GLU A C 1
ATOM 1919 O O . GLU A 1 224 ? 25.533 -6.379 -2.003 1.00 52.78 224 GLU A O 1
ATOM 1924 N N . VAL A 1 225 ? 24.351 -4.872 -3.125 1.00 47.31 225 VAL A N 1
ATOM 1925 C CA . VAL A 1 225 ? 25.422 -3.837 -3.118 1.00 47.31 225 VAL A CA 1
ATOM 1926 C C . VAL A 1 225 ? 25.444 -2.961 -1.845 1.00 47.31 225 VAL A C 1
ATOM 1928 O O . VAL A 1 225 ? 25.909 -1.825 -1.869 1.00 47.31 225 VAL A O 1
ATOM 1931 N N . ALA A 1 226 ? 24.954 -3.446 -0.702 1.00 46.59 226 ALA A N 1
ATOM 1932 C CA . ALA A 1 226 ? 24.916 -2.657 0.537 1.00 46.59 226 ALA A CA 1
ATOM 1933 C C . ALA A 1 226 ? 25.505 -3.385 1.758 1.00 46.59 226 ALA A C 1
ATOM 1935 O O . ALA A 1 226 ? 24.831 -3.553 2.769 1.00 46.59 226 ALA A O 1
ATOM 1936 N N . GLU A 1 227 ? 26.791 -3.736 1.701 1.00 31.52 227 GLU A N 1
ATOM 1937 C CA . GLU A 1 227 ? 27.625 -3.857 2.905 1.00 31.52 227 GLU A CA 1
ATOM 1938 C C . GLU A 1 227 ? 28.840 -2.921 2.789 1.00 31.52 227 GLU A C 1
ATOM 1940 O O . GLU A 1 227 ? 29.638 -3.064 1.860 1.00 31.52 227 GLU A O 1
ATOM 1945 N N . PRO A 1 228 ? 29.045 -1.967 3.715 1.00 39.97 228 PRO A N 1
ATOM 1946 C CA . PRO A 1 228 ? 30.343 -1.337 3.870 1.00 39.97 228 PRO A CA 1
ATOM 1947 C C . PRO A 1 228 ? 31.267 -2.332 4.579 1.00 39.97 228 PRO A C 1
ATOM 1949 O O . PRO A 1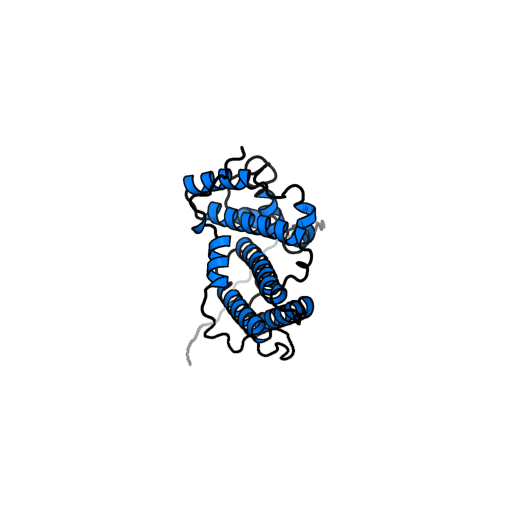 228 ? 31.108 -2.597 5.772 1.00 39.97 228 PRO A O 1
ATOM 1952 N N . LEU A 1 229 ? 32.253 -2.863 3.854 1.00 34.97 229 LEU A N 1
ATOM 1953 C CA . LEU A 1 229 ? 33.400 -3.541 4.453 1.00 34.97 229 LEU A CA 1
ATOM 1954 C C . LEU A 1 229 ? 34.096 -2.561 5.404 1.00 34.97 229 LEU A C 1
ATOM 1956 O O . LEU A 1 229 ? 34.723 -1.591 4.976 1.00 34.97 229 LEU A O 1
ATOM 1960 N N . GLY A 1 230 ? 33.979 -2.817 6.705 1.00 34.47 230 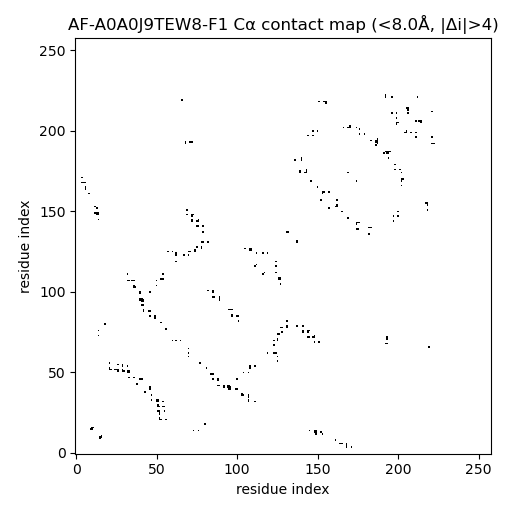GLY A N 1
ATOM 1961 C CA . GLY A 1 230 ? 34.790 -2.156 7.716 1.00 34.47 230 GLY A CA 1
ATOM 1962 C C . GLY A 1 230 ? 36.261 -2.479 7.472 1.00 34.47 230 GLY A C 1
ATOM 1963 O O . GLY A 1 230 ? 36.719 -3.581 7.760 1.00 34.47 230 GLY A O 1
ATOM 1964 N N . GLN A 1 231 ? 37.008 -1.514 6.940 1.00 39.59 231 GLN A N 1
ATOM 1965 C CA . GLN A 1 231 ? 38.465 -1.533 6.975 1.00 39.59 231 GLN A CA 1
ATOM 1966 C C . GLN A 1 231 ? 38.916 -1.311 8.419 1.00 39.59 231 GLN A C 1
ATOM 1968 O O . GLN A 1 231 ? 38.942 -0.182 8.906 1.00 39.59 231 GLN A O 1
ATOM 1973 N N . THR A 1 232 ? 39.306 -2.381 9.105 1.00 31.75 232 THR A N 1
ATOM 1974 C CA . THR A 1 232 ? 40.250 -2.274 10.218 1.00 31.75 232 THR A CA 1
ATOM 1975 C C . THR A 1 232 ? 41.640 -2.571 9.684 1.00 31.75 232 THR A C 1
ATOM 1977 O O . THR A 1 232 ? 42.055 -3.724 9.580 1.00 31.75 232 THR A O 1
ATOM 1980 N N . SER A 1 233 ? 42.345 -1.505 9.326 1.00 33.66 233 SER A N 1
ATOM 1981 C CA . SER A 1 233 ? 43.797 -1.496 9.219 1.00 33.66 233 SER A CA 1
ATOM 1982 C C . SER A 1 233 ? 44.376 -1.573 10.631 1.00 33.66 233 SER A C 1
ATOM 1984 O O . SER A 1 233 ? 44.128 -0.681 11.439 1.00 33.66 233 SER A O 1
ATOM 1986 N N . LEU A 1 234 ? 45.156 -2.610 10.921 1.00 34.19 234 LEU A N 1
ATOM 1987 C CA . LEU A 1 234 ? 46.197 -2.566 11.944 1.00 34.19 234 LEU A CA 1
ATOM 1988 C C . LEU A 1 234 ? 47.429 -3.261 11.365 1.00 34.19 234 LEU A C 1
ATOM 1990 O O . LEU A 1 234 ? 47.496 -4.486 11.299 1.00 34.19 234 LEU A O 1
ATOM 1994 N N . ASP A 1 235 ? 48.371 -2.438 10.911 1.00 34.62 235 ASP A N 1
ATOM 1995 C CA . ASP A 1 235 ? 49.766 -2.816 10.712 1.00 34.62 235 ASP A CA 1
ATOM 1996 C C . ASP A 1 235 ? 50.415 -3.112 12.073 1.00 34.62 235 ASP A C 1
ATOM 1998 O O . ASP A 1 235 ? 50.153 -2.404 13.051 1.00 34.62 235 ASP A O 1
ATOM 2002 N N . GLY A 1 236 ? 51.296 -4.117 12.133 1.00 30.12 236 GLY A N 1
ATOM 2003 C CA . GLY A 1 236 ? 52.126 -4.353 13.316 1.00 30.12 236 GLY A CA 1
ATOM 2004 C C . GLY A 1 236 ? 52.867 -5.691 13.381 1.00 30.12 236 GLY A C 1
ATOM 2005 O O . GLY A 1 236 ? 52.466 -6.564 14.137 1.00 30.12 236 GLY A O 1
ATOM 2006 N N . GLU A 1 237 ? 53.987 -5.758 12.657 1.00 32.03 237 GLU A N 1
ATOM 2007 C CA . GLU A 1 237 ? 55.237 -6.493 12.960 1.00 32.03 237 GLU A CA 1
ATOM 2008 C C . GLU A 1 237 ? 55.404 -7.996 12.625 1.00 32.03 237 GLU A C 1
ATOM 2010 O O . GLU A 1 237 ? 54.813 -8.906 13.202 1.00 32.03 237 GLU A O 1
ATOM 2015 N N . GLU A 1 238 ? 56.355 -8.220 11.705 1.00 30.39 238 GLU A N 1
ATOM 2016 C CA . GLU A 1 238 ? 57.092 -9.455 11.426 1.00 30.39 238 GLU A CA 1
ATOM 2017 C C . GLU A 1 238 ? 58.005 -9.888 12.589 1.00 30.39 238 GLU A C 1
ATOM 2019 O O . GLU A 1 238 ? 58.702 -9.068 13.185 1.00 30.39 238 GLU A O 1
ATOM 2024 N N . GLY A 1 239 ? 58.154 -11.208 12.777 1.00 29.11 239 GLY A N 1
ATOM 2025 C CA . GLY A 1 239 ? 59.325 -11.784 13.447 1.00 29.11 239 GLY A CA 1
ATOM 2026 C C . GLY A 1 239 ? 59.179 -13.237 13.915 1.00 29.11 239 GLY A C 1
ATOM 2027 O O . GLY A 1 239 ? 58.646 -13.458 14.988 1.00 29.11 239 GLY A O 1
ATOM 2028 N N . LYS A 1 240 ? 59.697 -14.180 13.099 1.00 29.62 240 LYS A N 1
ATOM 2029 C CA . LYS A 1 240 ? 60.236 -15.549 13.372 1.00 29.62 240 LYS A CA 1
ATOM 2030 C C . LYS A 1 240 ? 59.761 -16.285 14.644 1.00 29.62 240 LYS A C 1
ATOM 2032 O O . LYS A 1 240 ? 59.898 -15.787 15.744 1.00 29.62 240 LYS A O 1
ATOM 2037 N N . GLU A 1 241 ? 59.373 -17.560 14.587 1.00 28.95 241 GLU A N 1
ATOM 2038 C CA . GLU A 1 241 ? 60.286 -18.693 14.361 1.00 28.95 241 GLU A CA 1
ATOM 2039 C C . GLU A 1 241 ? 59.466 -20.002 14.268 1.00 28.95 241 GLU A C 1
ATOM 2041 O O . GLU A 1 241 ? 58.586 -20.253 15.089 1.00 28.95 241 GLU A O 1
ATOM 2046 N N . VAL A 1 242 ? 59.748 -20.841 13.265 1.00 30.59 242 VAL A N 1
ATOM 2047 C CA . VAL A 1 242 ? 59.239 -22.218 13.162 1.00 30.59 242 VAL A CA 1
ATOM 2048 C C . VAL A 1 242 ? 60.262 -23.142 13.808 1.00 30.59 242 VAL A C 1
ATOM 2050 O O . VAL A 1 242 ? 61.393 -23.202 13.324 1.00 30.59 242 VAL A O 1
ATOM 2053 N N . ARG A 1 243 ? 59.854 -23.914 14.821 1.00 33.00 243 ARG A N 1
ATOM 2054 C CA . ARG A 1 243 ? 60.429 -25.233 15.118 1.00 33.00 243 ARG A CA 1
ATOM 2055 C C . ARG A 1 243 ? 59.341 -26.191 15.593 1.00 33.00 243 ARG A C 1
ATOM 2057 O O . ARG A 1 243 ? 58.654 -25.935 16.575 1.00 33.00 243 ARG A O 1
ATOM 2064 N N . GLU A 1 244 ? 59.206 -27.274 14.837 1.00 31.44 244 GLU A N 1
ATOM 2065 C CA . GLU A 1 244 ? 58.484 -28.493 15.183 1.00 31.44 244 GLU A CA 1
ATOM 2066 C C . GLU A 1 244 ? 59.186 -29.200 16.349 1.00 31.44 244 GLU A C 1
ATOM 2068 O O . GLU A 1 244 ? 60.404 -29.367 16.312 1.00 31.44 244 GLU A O 1
ATOM 2073 N N . GLU A 1 245 ? 58.425 -29.688 17.330 1.00 33.22 245 GLU A N 1
ATOM 2074 C CA . GLU A 1 245 ? 58.847 -30.819 18.159 1.00 33.22 245 GLU A CA 1
ATOM 2075 C C . GLU A 1 245 ? 57.710 -31.838 18.301 1.00 33.22 245 GLU A C 1
ATOM 2077 O O . GLU A 1 245 ? 56.552 -31.511 18.568 1.00 33.22 245 GLU A O 1
ATOM 2082 N N . GLU A 1 246 ? 58.093 -33.092 18.060 1.00 30.47 246 GLU A N 1
ATOM 2083 C CA . 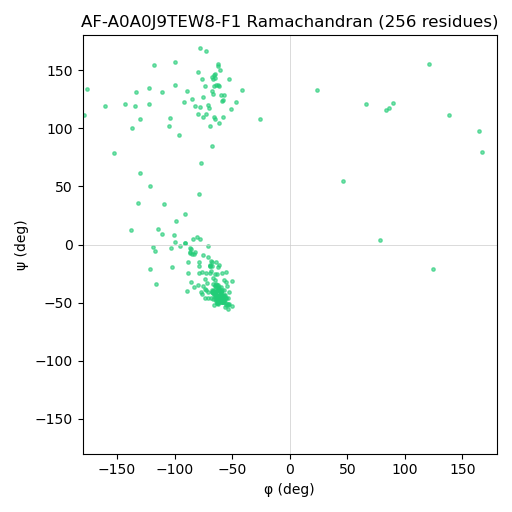GLU A 1 246 ? 57.324 -34.326 18.169 1.00 30.47 246 GLU A CA 1
ATOM 2084 C C . GLU A 1 246 ? 56.652 -34.506 19.537 1.00 30.47 246 GLU A C 1
ATOM 2086 O O . GLU A 1 246 ? 57.292 -34.361 20.576 1.00 30.47 246 GLU A O 1
ATOM 2091 N N . VAL A 1 247 ? 55.435 -35.061 19.542 1.00 33.62 247 VAL A N 1
ATOM 2092 C CA . VAL A 1 247 ? 55.022 -35.974 20.617 1.00 33.62 247 VAL A CA 1
ATOM 2093 C C . VAL A 1 247 ? 54.443 -37.251 20.011 1.00 33.62 247 VAL A C 1
ATOM 2095 O O . VAL A 1 247 ? 53.343 -37.279 19.458 1.00 33.62 247 VAL A O 1
ATOM 2098 N N . ARG A 1 248 ? 55.225 -38.330 20.141 1.00 31.52 248 ARG A N 1
ATOM 2099 C CA . ARG A 1 248 ? 54.789 -39.724 20.002 1.00 31.52 248 ARG A CA 1
ATOM 2100 C C . ARG A 1 248 ? 53.735 -40.045 21.058 1.00 31.52 248 ARG A C 1
ATOM 2102 O O . ARG A 1 248 ? 53.892 -39.703 22.227 1.00 31.52 248 ARG A O 1
ATOM 2109 N N . GLY A 1 249 ? 52.685 -40.735 20.629 1.00 29.23 249 GLY A N 1
ATOM 2110 C CA . GLY A 1 249 ? 51.546 -41.083 21.467 1.00 29.23 249 GLY A CA 1
ATOM 2111 C C . GLY A 1 249 ? 51.754 -42.257 22.417 1.00 29.23 249 GLY A C 1
ATOM 2112 O O . GLY A 1 249 ? 52.699 -43.020 22.279 1.00 29.23 249 GLY A O 1
ATOM 2113 N N . VAL A 1 250 ? 50.783 -42.403 23.318 1.00 31.84 250 VAL A N 1
ATOM 2114 C CA . VAL A 1 250 ? 50.246 -43.616 23.969 1.00 31.84 250 VAL A CA 1
ATOM 2115 C C . VAL A 1 250 ? 48.869 -43.135 24.466 1.00 31.84 250 VAL A C 1
ATOM 2117 O O . VAL A 1 250 ? 48.810 -42.113 25.132 1.00 31.84 250 VAL A O 1
ATOM 2120 N N . GLY A 1 251 ? 47.708 -43.652 24.078 1.00 27.83 251 GLY A N 1
ATOM 2121 C CA . GLY A 1 251 ? 47.235 -45.028 24.149 1.00 27.83 251 GLY A CA 1
ATOM 2122 C C . GLY A 1 251 ? 45.951 -45.034 25.001 1.00 27.83 251 GLY A C 1
ATOM 2123 O O . GLY A 1 251 ? 45.791 -44.168 25.856 1.00 27.83 251 GLY A O 1
ATOM 2124 N N . LEU A 1 252 ? 45.097 -46.043 24.782 1.00 34.00 252 LEU A N 1
ATOM 2125 C CA . LEU A 1 252 ? 43.789 -46.322 25.414 1.00 34.00 252 LEU A CA 1
ATOM 2126 C C . LEU A 1 252 ? 42.624 -45.587 24.726 1.00 34.00 252 LEU A C 1
ATOM 2128 O O . LEU A 1 252 ? 42.574 -44.371 24.686 1.00 34.00 252 LEU A O 1
ATOM 2132 N N . GLY A 1 253 ? 41.634 -46.247 24.135 1.00 32.56 253 GLY A N 1
ATOM 2133 C CA . GLY A 1 253 ? 41.174 -47.619 24.307 1.00 32.56 253 GLY A CA 1
ATOM 2134 C C . GLY A 1 253 ? 39.648 -47.564 24.296 1.00 32.56 253 GLY A C 1
ATOM 2135 O O . GLY A 1 253 ? 39.044 -46.971 25.182 1.00 32.56 253 GLY A O 1
ATOM 2136 N N . ALA A 1 254 ? 39.039 -48.114 23.251 1.00 31.48 254 ALA A N 1
ATOM 2137 C CA . ALA A 1 254 ? 37.595 -48.189 23.082 1.00 31.48 254 ALA A CA 1
ATOM 2138 C C . ALA A 1 254 ? 36.966 -49.284 23.964 1.00 31.48 254 ALA A C 1
ATOM 2140 O O . ALA A 1 254 ? 37.535 -50.367 24.073 1.00 31.48 254 ALA A O 1
ATOM 2141 N N . ALA A 1 255 ? 35.772 -49.016 24.505 1.00 34.09 255 ALA A N 1
ATOM 2142 C CA . ALA A 1 255 ? 34.657 -49.949 24.775 1.00 34.09 255 ALA A CA 1
ATOM 2143 C C . ALA A 1 255 ? 33.505 -49.105 25.372 1.00 34.09 255 ALA A C 1
ATOM 2145 O O . ALA A 1 255 ? 33.723 -48.413 26.357 1.00 34.09 255 ALA A O 1
ATOM 2146 N N . VAL A 1 256 ? 32.356 -48.872 24.728 1.00 35.44 256 VAL A N 1
ATOM 2147 C CA . VAL A 1 256 ? 31.235 -49.763 24.358 1.00 35.44 256 VAL A CA 1
ATOM 2148 C C . VAL A 1 256 ? 30.449 -50.324 25.558 1.00 35.44 256 VAL A C 1
ATOM 2150 O O . VAL A 1 256 ? 30.964 -51.122 26.329 1.00 35.44 256 VAL A O 1
ATOM 2153 N N . ALA A 1 257 ? 29.149 -49.992 25.534 1.00 34.84 257 ALA A N 1
ATOM 2154 C CA . ALA A 1 257 ? 27.972 -50.694 26.063 1.00 34.84 257 ALA A CA 1
ATOM 2155 C C . ALA A 1 257 ? 27.475 -50.445 27.506 1.00 34.84 257 ALA A C 1
ATOM 2157 O O . ALA A 1 257 ? 28.105 -50.835 28.483 1.00 34.84 257 ALA A O 1
ATOM 2158 N N . ARG A 1 258 ? 26.196 -50.021 27.504 1.00 36.78 258 ARG A N 1
ATOM 2159 C CA . ARG A 1 258 ? 25.144 -49.959 28.538 1.00 36.78 258 ARG A CA 1
ATOM 2160 C C . ARG A 1 258 ? 25.101 -48.727 29.429 1.00 36.78 258 ARG A C 1
ATOM 2162 O O . ARG A 1 258 ? 25.986 -48.566 30.286 1.00 36.78 258 ARG A O 1
#

InterPro domains:
  IPR008780 Plasmodium vivax Vir [PF05795] (13-221)

Foldseek 3Di:
DQPLQDQPVPVVQPLNVLLCCLVDDDLVPQLPLQPPQDPPAPPPVQLSVNLSSLLVSQVVLPQDDDDLLLLQLSLLSSLLSSLVSLCVRQVVDPVHDSVSSLVSSQVSLVVSCCPVVVPDDPSNHRHHDPVCPDDPLSVLVNVLSSLLNRLLCCLVPHDPVSNVSSLVNVLSPPRVLVCLCVSCVVVCVSPVLSSQSSNCSPSVCNQPDPSDDHSPDRSVVSVPPDDDDDDDDDDDDDDDDDDDDDDDDDDDDDDDDD

Sequence (258 aa):
MLYNIKYPYHDKLTSKKLYDEWNEGEIRGYNNACLNLPRDLKPYELIDKLCRRLARNLDNMQFYNHEKYYLYGRCKLLNYWLYEKVKEIISTSLEANYEKAMESLHSEWKEYNRYTFPFTSEDKKCKPDPTIINLNDTKDKKRIHEHCLNYYEIRKNSNSDEYQKYKVYIKSQSLPYNKFENLFAEDENNNPTYYNQCKCYNPIIIGTDSHCPQENENPEAFEEVAEPLGQTSLDGEEGKEVREEEVRGVGLGAAVAR

Solvent-accessible surface area (backbone atoms only — not comparable to full-atom values): 16204 Å² total; per-residue (Å²): 133,83,74,83,69,74,54,91,58,54,83,69,33,52,51,50,46,50,52,53,51,61,72,69,61,84,52,87,85,32,82,74,52,52,76,83,54,63,84,84,43,46,64,41,72,61,50,53,54,48,43,20,39,48,50,48,52,58,60,74,55,64,75,87,83,64,55,70,58,59,52,50,39,53,33,53,50,50,45,53,49,51,54,52,53,50,48,60,55,36,78,76,36,94,80,32,50,64,66,65,49,50,53,46,49,43,50,35,51,54,50,41,45,56,72,76,41,69,84,57,55,79,89,72,54,77,69,80,64,86,79,77,71,55,70,70,61,44,56,52,48,48,56,48,44,40,47,34,44,28,50,54,52,35,70,73,74,48,56,72,68,60,41,52,50,48,54,57,33,50,53,71,62,71,70,68,62,94,46,39,67,80,75,37,52,65,41,43,74,76,38,45,57,50,37,55,54,45,59,49,56,37,65,91,47,55,82,70,47,88,93,37,83,53,83,87,54,62,80,71,67,69,65,71,82,77,72,83,80,78,81,78,85,78,87,84,84,89,80,88,84,91,79,90,79,89,80,85,87,84,85,88,82,92,81,87,87,134

Radius of gyration: 26.02 Å; Cα contacts (8 Å, |Δi|>4): 194; chains: 1; bounding box: 82×66×58 Å

Organism: NCBI:txid1035515

Mean predicted aligned error: 11.25 Å

Nearest PDB structures (foldseek):
  6qk8-assembly1_C  TM=2.484E-01  e=7.634E+00  Saccharomyces cerevisiae S288C

Secondary structure (DSSP, 8-state):
-------TTGGG-HHHHHHHHHHH---TT-TTTTTTS-TT-TTHHHHHHHHHHHHHHHHTT-TTS--HHHHHHHHHHHHHHHHHHHHHHHHT-TT--HHHHHHHHHHHHHHHHHHH-TTS-TTTS----TTTT-HHHHHHHHHHHHHHHHHHHHHHH--HHHHHHHHHHHHTT---GGGHHHHHHHHHHH-HHHHHHHHHT-TTTTTT-TTS--TTS-GGGGGS----------------------------------